Protein AF-A0A947Z8Q7-F1 (afdb_monomer_lite)

Sequence (369 aa):
MLLAVCGLFVFLGSCSDKSDGTDNNTDGGTVTPTGVKCAAGYTCYDEPDSEVIWVMKNDGNVNGPTCKSVCEAALSQNCDFYACNGGQTVAHSDIASFAPIAEGLGFSCKEGGCWWPDAPAEGLYLVSINTDENGAKTCFFPTETTLSCSSDPGNANCYGERYASVCPCVTKPLDEACEWECPPNHTTQAVWKTDGTSCVERINYWRKRACEEGWVECPPAGLPPMVECTACHECANSEAEYDAENGAHASFGRCGEHVQGEGGGATCADVIDAFVSERAPDEEGIMRCTGHCGPIVAHGCQTFFWGKDRDSGFHTLNWRSCNVAQCQSYCADNPTECFTHETSPQMTCDDPTQNAEPNPEILMCLDEK

Structure (mmCIF, N/CA/C/O backbone):
data_AF-A0A947Z8Q7-F1
#
_entry.id   AF-A0A947Z8Q7-F1
#
loop_
_atom_site.group_PDB
_atom_site.id
_atom_site.type_symbol
_atom_site.label_atom_id
_atom_site.label_alt_id
_atom_site.label_comp_id
_atom_site.label_asym_id
_atom_site.label_entity_id
_atom_site.label_seq_id
_atom_site.pdbx_PDB_ins_code
_atom_site.Cartn_x
_atom_site.Cartn_y
_atom_site.Cartn_z
_atom_site.occupancy
_atom_site.B_iso_or_equiv
_atom_site.auth_seq_id
_atom_site.auth_comp_id
_atom_site.auth_asym_id
_atom_site.auth_atom_id
_atom_site.pdbx_PDB_model_num
ATOM 1 N N . MET A 1 1 ? 60.014 -26.733 -9.534 1.00 32.97 1 MET A N 1
ATOM 2 C CA . MET A 1 1 ? 60.716 -25.438 -9.430 1.00 32.97 1 MET A CA 1
ATOM 3 C C . MET A 1 1 ? 59.653 -24.380 -9.714 1.00 32.97 1 MET A C 1
ATOM 5 O O . MET A 1 1 ? 59.123 -24.432 -10.812 1.00 32.97 1 MET A O 1
ATOM 9 N N . LEU A 1 2 ? 59.297 -23.580 -8.687 1.00 35.91 2 LEU A N 1
ATOM 10 C CA . LEU A 1 2 ? 58.137 -22.656 -8.525 1.00 35.91 2 LEU A CA 1
ATOM 11 C C . LEU A 1 2 ? 56.741 -23.309 -8.692 1.00 35.91 2 LEU A C 1
ATOM 13 O O . LEU A 1 2 ? 56.443 -23.783 -9.774 1.00 35.91 2 LEU A O 1
ATOM 17 N N . LEU A 1 3 ? 55.807 -23.453 -7.737 1.00 30.89 3 LEU A N 1
ATOM 18 C CA . LEU A 1 3 ? 55.536 -22.972 -6.363 1.00 30.89 3 LEU A CA 1
ATOM 19 C C . LEU A 1 3 ? 55.379 -21.454 -6.158 1.00 30.89 3 LEU A C 1
ATOM 21 O O . LEU A 1 3 ? 56.376 -20.771 -5.954 1.00 30.89 3 LEU A O 1
ATOM 25 N N . ALA A 1 4 ? 54.119 -20.988 -6.138 1.00 29.69 4 ALA A N 1
ATOM 26 C CA . ALA A 1 4 ? 53.534 -19.948 -5.263 1.00 29.69 4 ALA A CA 1
ATOM 27 C C . ALA A 1 4 ? 52.038 -19.748 -5.626 1.00 29.69 4 ALA A C 1
ATOM 29 O O . ALA A 1 4 ? 51.721 -19.874 -6.802 1.00 29.69 4 ALA A O 1
ATOM 30 N N . VAL A 1 5 ? 51.073 -19.332 -4.799 1.00 31.62 5 VAL A N 1
ATOM 31 C CA . VAL A 1 5 ? 50.686 -19.448 -3.372 1.00 31.62 5 VAL A CA 1
ATOM 32 C C . VAL A 1 5 ? 49.306 -18.748 -3.281 1.00 31.62 5 VAL A C 1
ATOM 34 O O . VAL A 1 5 ? 49.031 -17.839 -4.057 1.00 31.62 5 VAL A O 1
ATOM 37 N N . CYS A 1 6 ? 48.460 -19.215 -2.359 1.00 26.91 6 CYS A N 1
ATOM 38 C CA . CYS A 1 6 ? 47.147 -18.718 -1.921 1.00 26.91 6 CYS A CA 1
ATOM 39 C C . CYS A 1 6 ? 46.826 -17.214 -2.047 1.00 26.91 6 CYS A C 1
ATOM 41 O O . CYS A 1 6 ? 47.663 -16.360 -1.766 1.00 26.91 6 CYS A O 1
ATOM 43 N N . GLY A 1 7 ? 45.530 -16.933 -2.233 1.00 25.41 7 GLY A N 1
ATOM 44 C CA . GLY A 1 7 ? 44.898 -15.644 -1.941 1.00 25.41 7 GLY A CA 1
ATOM 45 C C . GLY A 1 7 ? 43.390 -15.782 -1.709 1.00 25.41 7 GLY A C 1
ATOM 46 O O . GLY A 1 7 ? 42.596 -15.344 -2.528 1.00 25.41 7 GLY A O 1
ATOM 47 N N . LEU A 1 8 ? 43.019 -16.440 -0.608 1.00 28.75 8 LEU A N 1
ATOM 48 C CA . LEU A 1 8 ? 41.691 -16.396 0.005 1.00 28.75 8 LEU A CA 1
ATOM 49 C C . LEU A 1 8 ? 41.510 -14.998 0.625 1.00 28.75 8 LEU A C 1
ATOM 51 O O . LEU A 1 8 ? 42.346 -14.608 1.439 1.00 28.75 8 LEU A O 1
ATOM 55 N N . PHE A 1 9 ? 40.445 -14.271 0.283 1.00 26.55 9 PHE A N 1
ATOM 56 C CA . PHE A 1 9 ? 39.993 -13.124 1.074 1.00 26.55 9 PHE A CA 1
ATOM 57 C C . PHE A 1 9 ? 38.536 -13.311 1.472 1.00 26.55 9 PHE A C 1
ATOM 59 O O . PHE A 1 9 ? 37.658 -13.557 0.652 1.00 26.55 9 PHE A O 1
ATOM 66 N N . VAL A 1 10 ? 38.348 -13.238 2.781 1.00 27.41 10 VAL A N 1
ATOM 67 C CA . VAL A 1 10 ? 37.134 -13.445 3.547 1.00 27.41 10 VAL A CA 1
ATOM 68 C C . VAL A 1 10 ? 37.034 -12.259 4.520 1.00 27.41 10 VAL A C 1
ATOM 70 O O . VAL A 1 10 ? 38.033 -11.910 5.146 1.00 27.41 10 VAL A O 1
ATOM 73 N N . PHE A 1 11 ? 35.810 -11.729 4.640 1.00 27.14 11 PHE A N 1
ATOM 74 C CA . PHE A 1 11 ? 35.209 -10.862 5.673 1.00 27.14 11 PHE A CA 1
ATOM 75 C C . PHE A 1 11 ? 35.602 -9.378 5.847 1.00 27.14 11 PHE A C 1
ATOM 77 O O . PHE A 1 11 ? 36.746 -9.035 6.133 1.00 27.14 11 PHE A O 1
ATOM 84 N N . LEU A 1 12 ? 34.551 -8.534 5.807 1.00 26.69 12 LEU A N 1
ATOM 85 C CA . LEU A 1 12 ? 33.981 -7.624 6.839 1.00 26.69 12 LEU A CA 1
ATOM 86 C C . LEU A 1 12 ? 33.399 -6.400 6.089 1.00 26.69 12 LEU A C 1
ATOM 88 O O . LEU A 1 12 ? 34.127 -5.726 5.376 1.00 26.69 12 LEU A O 1
ATOM 92 N N . GLY A 1 13 ? 32.096 -6.117 6.078 1.00 24.19 13 GLY A N 1
ATOM 93 C CA . GLY A 1 13 ? 31.255 -5.832 7.237 1.00 24.19 13 GLY A CA 1
ATOM 94 C C . GLY A 1 13 ? 31.021 -4.315 7.337 1.00 24.19 13 GLY A C 1
ATOM 95 O O . GLY A 1 13 ? 31.863 -3.591 7.861 1.00 24.19 13 GLY A O 1
ATOM 96 N N . SER A 1 14 ? 29.882 -3.826 6.844 1.00 23.81 14 SER A N 1
ATOM 97 C CA . SER A 1 14 ? 29.264 -2.590 7.340 1.00 23.81 14 SER A CA 1
ATOM 98 C C . SER A 1 14 ? 27.759 -2.682 7.172 1.00 23.81 14 SER A C 1
ATOM 100 O O . SER A 1 14 ? 27.221 -2.576 6.075 1.00 23.81 14 SER A O 1
ATOM 102 N N . CYS A 1 15 ? 27.120 -2.940 8.307 1.00 25.91 15 CYS A N 1
ATOM 103 C CA . CYS A 1 15 ? 25.694 -2.874 8.527 1.00 25.91 15 CYS A CA 1
ATOM 104 C C . CYS A 1 15 ? 25.201 -1.449 8.247 1.00 25.91 15 CYS A C 1
ATOM 106 O O . CYS A 1 15 ? 25.743 -0.489 8.795 1.00 25.91 15 CYS A O 1
ATOM 108 N N . SER A 1 16 ? 24.154 -1.317 7.441 1.00 26.14 16 SER A N 1
ATOM 109 C CA . SER A 1 16 ? 23.183 -0.243 7.626 1.00 26.14 16 SER A CA 1
ATOM 110 C C . SER A 1 16 ? 21.915 -0.896 8.148 1.00 26.14 16 SER A C 1
ATOM 112 O O . SER A 1 16 ? 21.181 -1.524 7.394 1.00 26.14 16 SER A O 1
ATOM 114 N N . ASP A 1 17 ? 21.714 -0.778 9.460 1.00 28.69 17 ASP A N 1
ATOM 115 C CA . ASP A 1 17 ? 20.430 -1.014 10.106 1.00 28.69 17 ASP A CA 1
ATOM 116 C C . ASP A 1 17 ? 19.424 0.002 9.550 1.00 28.69 17 ASP A C 1
ATOM 118 O O . ASP A 1 17 ? 19.421 1.178 9.921 1.00 28.69 17 ASP A O 1
ATOM 122 N N . LYS A 1 18 ? 18.557 -0.462 8.654 1.00 25.11 18 LYS A N 1
ATOM 123 C CA . LYS A 1 18 ? 17.195 0.047 8.538 1.00 25.11 18 LYS A CA 1
ATOM 124 C C . LYS A 1 18 ? 16.289 -1.125 8.866 1.00 25.11 18 LYS A C 1
ATOM 126 O O . LYS A 1 18 ? 16.180 -2.080 8.110 1.00 25.11 18 LYS A O 1
ATOM 131 N N . SER A 1 19 ? 15.734 -1.055 10.066 1.00 33.44 19 SER A N 1
ATOM 132 C CA . SER A 1 19 ? 14.698 -1.936 10.572 1.00 33.44 19 SER A CA 1
ATOM 133 C C . SER A 1 19 ? 13.510 -1.947 9.615 1.00 33.44 19 SER A C 1
ATOM 135 O O . SER A 1 19 ? 12.800 -0.949 9.546 1.00 33.44 19 SER A O 1
ATOM 137 N N . ASP A 1 20 ? 13.279 -3.071 8.948 1.00 29.41 20 ASP A N 1
ATOM 138 C CA . ASP A 1 20 ? 11.969 -3.429 8.417 1.00 29.41 20 ASP A CA 1
ATOM 139 C C . ASP A 1 20 ? 11.639 -4.833 8.914 1.00 29.41 20 ASP A C 1
ATOM 141 O O . ASP A 1 20 ? 12.401 -5.784 8.738 1.00 29.41 20 ASP A O 1
ATOM 145 N N . GLY A 1 21 ? 10.531 -4.906 9.649 1.00 32.59 21 GLY A N 1
ATOM 146 C CA . GLY A 1 21 ? 10.100 -6.074 10.392 1.00 32.59 21 GLY A CA 1
ATOM 147 C C . GLY A 1 21 ? 9.797 -7.258 9.486 1.00 32.59 21 GLY A C 1
ATOM 148 O O . GLY A 1 21 ? 8.859 -7.234 8.693 1.00 32.59 21 GLY A O 1
ATOM 149 N N . THR A 1 22 ? 10.548 -8.328 9.695 1.00 35.47 22 THR A N 1
ATOM 150 C CA . THR A 1 22 ? 10.148 -9.692 9.364 1.00 35.47 22 THR A CA 1
ATOM 151 C C . THR A 1 22 ? 9.991 -10.470 10.664 1.00 35.47 22 THR A C 1
ATOM 153 O O . THR A 1 22 ? 10.803 -11.335 10.964 1.00 35.47 22 THR A O 1
ATOM 156 N N . ASP A 1 23 ? 8.949 -10.151 11.431 1.00 30.45 23 ASP A N 1
ATOM 157 C CA . ASP A 1 23 ? 8.447 -11.013 12.507 1.00 30.45 23 ASP A CA 1
ATOM 158 C C . ASP A 1 23 ? 7.068 -11.540 12.088 1.00 30.45 23 ASP A C 1
ATOM 160 O O . ASP A 1 23 ? 6.028 -11.180 12.635 1.00 30.45 23 ASP A O 1
ATOM 164 N N . ASN A 1 24 ? 7.057 -12.391 11.061 1.00 39.31 24 ASN A N 1
ATOM 165 C CA . ASN A 1 24 ? 5.903 -13.230 10.767 1.00 39.31 24 ASN A CA 1
ATOM 166 C C . ASN A 1 24 ? 6.042 -14.512 11.583 1.00 39.31 24 ASN A C 1
ATOM 168 O O . ASN A 1 24 ? 6.859 -15.364 11.238 1.00 39.31 24 ASN A O 1
ATOM 172 N N . ASN A 1 25 ? 5.230 -14.606 12.641 1.00 39.12 25 ASN A N 1
ATOM 173 C CA . ASN A 1 25 ? 4.517 -15.796 13.133 1.00 39.12 25 ASN A CA 1
ATOM 174 C C . ASN A 1 25 ? 4.497 -15.848 14.675 1.00 39.12 25 ASN A C 1
ATOM 176 O O . ASN A 1 25 ? 5.303 -16.527 15.308 1.00 39.12 25 ASN A O 1
ATOM 180 N N . THR A 1 26 ? 3.555 -15.133 15.300 1.00 35.78 26 THR A N 1
ATOM 181 C CA . THR A 1 26 ? 3.121 -15.436 16.672 1.00 35.78 26 THR A CA 1
ATOM 182 C C . THR A 1 26 ? 1.593 -15.458 16.739 1.00 35.78 26 THR A C 1
ATOM 184 O O . THR A 1 26 ? 0.936 -14.452 16.475 1.00 35.78 26 THR A O 1
ATOM 187 N N . ASP A 1 27 ? 1.041 -16.615 17.119 1.00 50.66 27 ASP A N 1
ATOM 188 C CA . ASP A 1 27 ? -0.364 -16.898 17.479 1.00 50.66 27 ASP A CA 1
ATOM 189 C C . ASP A 1 27 ? -0.824 -16.110 18.737 1.00 50.66 27 ASP A C 1
ATOM 191 O O . ASP A 1 27 ? -1.401 -16.654 19.677 1.00 50.66 27 ASP A O 1
ATOM 195 N N . GLY A 1 28 ? -0.506 -14.816 18.819 1.00 55.41 28 GLY A N 1
ATOM 196 C CA . GLY A 1 28 ? -0.786 -13.949 19.970 1.00 55.41 28 GLY A CA 1
ATOM 197 C C . GLY A 1 28 ? -2.035 -13.075 19.823 1.00 55.41 28 GLY A C 1
ATOM 198 O O . GLY A 1 28 ? -2.220 -12.155 20.618 1.00 55.41 28 GLY A O 1
ATOM 199 N N . GLY A 1 29 ? -2.835 -13.301 18.780 1.00 74.38 29 GLY A N 1
ATOM 200 C CA . GLY A 1 29 ? -4.025 -12.513 18.464 1.00 74.38 29 GLY A CA 1
ATOM 201 C C . GLY A 1 29 ? -5.233 -12.790 19.368 1.00 74.38 29 GLY A C 1
ATOM 202 O O . GLY A 1 29 ? -5.269 -13.776 20.106 1.00 74.38 29 GLY A O 1
ATOM 203 N N . THR A 1 30 ? -6.243 -11.922 19.306 1.00 87.81 30 THR A N 1
ATOM 204 C CA . THR A 1 30 ? -7.560 -12.149 19.926 1.00 87.81 30 THR A CA 1
ATOM 205 C C . THR A 1 30 ? -8.579 -12.596 18.879 1.00 87.81 30 THR A C 1
ATOM 207 O O . THR A 1 30 ? -8.326 -12.526 17.680 1.00 87.81 30 THR A O 1
ATOM 210 N N . VAL A 1 31 ? -9.735 -13.090 19.322 1.00 91.06 31 VAL A N 1
ATOM 211 C CA . VAL A 1 31 ? -10.854 -13.439 18.438 1.00 91.06 31 VAL A CA 1
ATOM 212 C C . VAL A 1 31 ? -12.077 -12.659 18.896 1.00 91.06 31 VAL A C 1
ATOM 214 O O . VAL A 1 31 ? -12.399 -12.669 20.088 1.00 91.06 31 VAL A O 1
ATOM 217 N N . THR A 1 32 ? -12.728 -11.958 17.973 1.00 89.94 32 THR A N 1
ATOM 218 C CA . THR A 1 32 ? -13.942 -11.190 18.265 1.00 89.94 32 THR A CA 1
ATOM 219 C C . THR A 1 32 ? -15.148 -12.125 18.472 1.00 89.94 32 THR A C 1
ATOM 221 O O . THR A 1 32 ? -15.090 -13.304 18.107 1.00 89.94 32 THR A O 1
ATOM 224 N N . PRO A 1 33 ? -16.264 -11.655 19.063 1.00 86.56 33 PRO A N 1
ATOM 225 C CA . PRO A 1 33 ? -17.481 -12.457 19.204 1.00 86.56 33 PRO A CA 1
ATOM 226 C C . PRO A 1 33 ? -18.023 -13.060 17.900 1.00 86.56 33 PRO A C 1
ATOM 228 O O . PRO A 1 33 ? -18.639 -14.127 17.948 1.00 86.56 33 PRO A O 1
ATOM 231 N N . THR A 1 34 ? -17.801 -12.409 16.754 1.00 87.25 34 THR A N 1
ATOM 232 C CA . THR A 1 34 ? -18.203 -12.923 15.431 1.00 87.25 34 THR A CA 1
ATOM 233 C C . THR A 1 34 ? -17.230 -13.958 14.853 1.00 87.25 34 THR A C 1
ATOM 235 O O . THR A 1 34 ? -17.543 -14.592 13.848 1.00 87.25 34 THR A O 1
ATOM 238 N N . GLY A 1 35 ? -16.084 -14.187 15.503 1.00 89.88 35 GLY A N 1
ATOM 239 C CA . GLY A 1 35 ? -15.070 -15.151 15.074 1.00 89.88 35 GLY A CA 1
ATOM 240 C C . GLY A 1 35 ? -13.914 -14.547 14.274 1.00 89.88 35 GLY A C 1
ATOM 241 O O . GLY A 1 35 ? -13.047 -15.300 13.829 1.00 89.88 35 GLY A O 1
ATOM 242 N N . VAL A 1 36 ? -13.859 -13.221 14.113 1.00 93.19 36 VAL A N 1
ATOM 243 C CA . VAL A 1 36 ? -12.768 -12.543 13.398 1.00 93.19 36 VAL A CA 1
ATOM 244 C C . VAL A 1 36 ? -11.481 -12.612 14.218 1.00 93.19 36 VAL A C 1
ATOM 246 O O . VAL A 1 36 ? -11.443 -12.215 15.385 1.00 93.19 36 VAL A O 1
ATOM 249 N N . LYS A 1 37 ? -10.406 -13.117 13.607 1.00 94.75 37 LYS A N 1
ATOM 250 C CA . LYS A 1 37 ? -9.061 -13.159 14.195 1.00 94.75 37 LYS A CA 1
ATOM 251 C C . LYS A 1 37 ? -8.428 -11.770 14.100 1.00 94.75 37 LYS A C 1
ATOM 253 O O . LYS A 1 37 ? -8.290 -11.218 13.011 1.00 94.75 37 LYS A O 1
ATOM 258 N N . CYS A 1 38 ? -8.029 -11.217 15.236 1.00 94.94 38 CYS A N 1
ATOM 259 C CA . CYS A 1 38 ? -7.349 -9.934 15.355 1.00 94.94 38 CYS A CA 1
ATOM 260 C C . CYS A 1 38 ? -5.879 -10.172 15.700 1.00 94.94 38 CYS A C 1
ATOM 262 O O . CYS A 1 38 ? -5.579 -10.785 16.724 1.00 94.94 38 CYS A O 1
ATOM 264 N N . ALA A 1 39 ? -4.958 -9.702 14.863 1.00 94.12 39 ALA A N 1
ATOM 265 C CA . ALA A 1 39 ? -3.530 -9.942 15.024 1.00 94.12 39 ALA A CA 1
ATOM 266 C C . ALA A 1 39 ? -2.971 -9.348 16.330 1.00 94.12 39 ALA A C 1
ATOM 268 O O . ALA A 1 39 ? -3.466 -8.353 16.868 1.00 94.12 39 ALA A O 1
ATOM 269 N N . ALA A 1 40 ? -1.886 -9.946 16.829 1.00 91.75 40 ALA A N 1
ATOM 270 C CA . ALA A 1 40 ? -1.181 -9.448 18.006 1.00 91.75 40 ALA A CA 1
ATOM 271 C C . ALA A 1 40 ? -0.752 -7.978 17.822 1.00 91.75 40 ALA A C 1
ATOM 273 O O . ALA A 1 40 ? -0.311 -7.573 16.748 1.00 91.75 40 ALA A O 1
ATOM 274 N N . GLY A 1 41 ? -0.874 -7.175 18.883 1.00 90.88 41 GLY A N 1
ATOM 275 C CA . GLY A 1 41 ? -0.562 -5.740 18.834 1.00 90.88 41 GLY A CA 1
ATOM 276 C C . GLY A 1 41 ? -1.691 -4.853 18.295 1.00 90.88 41 GLY A C 1
ATOM 277 O O . GLY A 1 41 ? -1.517 -3.635 18.240 1.00 90.88 41 GLY A O 1
ATOM 278 N N . TYR A 1 42 ? -2.850 -5.429 17.966 1.00 93.75 42 TYR A N 1
ATOM 279 C CA . TYR A 1 42 ? -4.065 -4.704 17.601 1.00 93.75 42 TYR A CA 1
ATOM 280 C C . TYR A 1 42 ? -5.207 -5.005 18.576 1.00 93.75 42 TYR A C 1
ATOM 282 O O . TYR A 1 42 ? -5.183 -5.994 19.312 1.00 93.75 42 TYR A O 1
ATOM 290 N N . THR A 1 43 ? -6.200 -4.123 18.587 1.00 94.19 43 THR A N 1
ATOM 291 C CA . THR A 1 43 ? -7.503 -4.336 19.217 1.00 94.19 43 THR A CA 1
ATOM 292 C C . THR A 1 43 ? -8.570 -4.192 18.144 1.00 94.19 43 THR A C 1
ATOM 294 O O . THR A 1 43 ? -8.550 -3.215 17.393 1.00 94.19 43 THR A O 1
ATOM 297 N N . CYS A 1 44 ? -9.482 -5.162 18.077 1.00 96.44 44 CYS A N 1
ATOM 298 C CA . CYS A 1 44 ? -10.561 -5.210 17.098 1.00 96.44 44 CYS A CA 1
ATOM 299 C C . CYS A 1 44 ? -11.921 -5.277 17.801 1.00 96.44 44 CYS A C 1
ATOM 301 O O . CYS A 1 44 ? -12.047 -5.925 18.843 1.00 96.44 44 CYS A O 1
ATOM 303 N N . TYR A 1 45 ? -12.932 -4.645 17.214 1.00 96.94 45 TYR A N 1
ATOM 304 C CA . TYR A 1 45 ? -14.300 -4.619 17.721 1.00 96.94 45 TYR A CA 1
ATOM 305 C C . TYR A 1 45 ? -15.310 -4.770 16.581 1.00 96.94 45 TYR A C 1
ATOM 307 O O . TYR A 1 45 ? -15.268 -4.008 15.617 1.00 96.94 45 TYR A O 1
ATOM 315 N N . ASP A 1 46 ? -16.225 -5.734 16.711 1.00 96.06 46 ASP A N 1
ATOM 316 C CA . ASP A 1 46 ? -17.362 -5.882 15.798 1.00 96.06 46 ASP A CA 1
ATOM 317 C C . ASP A 1 46 ? -18.398 -4.790 16.096 1.00 96.06 46 ASP A C 1
ATOM 319 O O . ASP A 1 46 ? -18.952 -4.759 17.200 1.00 96.06 46 ASP A O 1
ATOM 323 N N . GLU A 1 47 ? -18.700 -3.919 15.130 1.00 94.31 47 GLU A N 1
ATOM 324 C CA . GLU A 1 47 ? -19.812 -2.981 15.283 1.00 94.31 47 GLU A CA 1
ATOM 325 C C . GLU A 1 47 ? -21.151 -3.731 15.164 1.00 94.31 47 GLU A C 1
ATOM 327 O O . GLU A 1 47 ? -21.410 -4.369 14.139 1.00 94.31 47 GLU A O 1
ATOM 332 N N . PRO A 1 48 ? -22.029 -3.676 16.183 1.00 91.56 48 PRO A N 1
ATOM 333 C CA . PRO A 1 48 ? -23.321 -4.347 16.123 1.00 91.56 48 PRO A CA 1
ATOM 334 C C . PRO A 1 48 ? -24.167 -3.855 14.945 1.00 91.56 48 PRO A C 1
ATOM 336 O O . PRO A 1 48 ? -24.190 -2.664 14.644 1.00 91.56 48 PRO A O 1
ATOM 339 N N . ASP A 1 49 ? -24.901 -4.776 14.315 1.00 88.88 49 ASP A N 1
ATOM 340 C CA . ASP A 1 49 ? -25.800 -4.500 13.182 1.00 88.88 49 ASP A CA 1
ATOM 341 C C . ASP A 1 49 ? -25.105 -3.888 11.943 1.00 88.88 49 ASP A C 1
ATOM 343 O O . ASP A 1 49 ? -25.759 -3.296 11.082 1.00 88.88 49 ASP A O 1
ATOM 347 N N . SER A 1 50 ? -23.785 -4.063 11.836 1.00 91.62 50 SER A N 1
ATOM 348 C CA . SER A 1 50 ? -22.934 -3.580 10.748 1.00 91.62 50 SER A CA 1
ATOM 349 C C . SER A 1 50 ? -21.961 -4.675 10.295 1.00 91.62 50 SER A C 1
ATOM 351 O O . SER A 1 50 ? -21.731 -5.658 10.995 1.00 91.62 50 SER A O 1
ATOM 353 N N . GLU A 1 51 ? -21.379 -4.502 9.110 1.00 92.75 51 GLU A N 1
ATOM 354 C CA . GLU A 1 51 ? -20.279 -5.339 8.597 1.00 92.75 51 GLU A CA 1
ATOM 355 C C . GLU A 1 51 ? -18.899 -4.748 8.947 1.00 92.75 51 GLU A C 1
ATOM 357 O O . GLU A 1 51 ? -17.865 -5.241 8.496 1.00 92.75 51 GLU A O 1
ATOM 362 N N . VAL A 1 52 ? -18.875 -3.661 9.726 1.00 95.75 52 VAL A N 1
ATOM 363 C CA . VAL A 1 52 ? -17.657 -2.931 10.080 1.00 95.75 52 VAL A CA 1
ATOM 364 C C . VAL A 1 52 ? -16.973 -3.555 11.293 1.00 95.75 52 VAL A C 1
ATOM 366 O O . VAL A 1 52 ? -17.554 -3.687 12.371 1.00 95.75 52 VAL A O 1
ATOM 369 N N . ILE A 1 53 ? -15.684 -3.840 11.127 1.00 96.88 53 ILE A N 1
ATOM 370 C CA . ILE A 1 53 ? -14.754 -4.157 12.205 1.00 96.88 53 ILE A CA 1
ATOM 371 C C . ILE A 1 53 ? -13.906 -2.923 12.482 1.00 96.88 53 ILE A C 1
ATOM 373 O O . ILE A 1 53 ? -13.144 -2.473 11.627 1.00 96.88 53 ILE A O 1
ATOM 377 N N . TRP A 1 54 ? -14.012 -2.374 13.685 1.00 96.81 54 TRP A N 1
ATOM 378 C CA . TRP A 1 54 ? -13.166 -1.271 14.121 1.00 96.81 54 TRP A CA 1
ATOM 379 C C . TRP A 1 54 ? -11.846 -1.803 14.639 1.00 96.81 54 TRP A C 1
ATOM 381 O O . TRP A 1 54 ? -11.820 -2.706 15.471 1.00 96.81 54 TRP A O 1
ATOM 391 N N . VAL A 1 55 ? -10.750 -1.227 14.161 1.00 95.69 55 VAL A N 1
ATOM 392 C CA . VAL A 1 55 ? -9.398 -1.674 14.477 1.00 95.69 55 VAL A CA 1
ATOM 393 C C . VAL A 1 55 ? -8.558 -0.506 14.966 1.00 95.69 55 VAL A C 1
ATOM 395 O O . VAL A 1 55 ? -8.586 0.588 14.403 1.00 95.69 55 VAL A O 1
ATOM 398 N N . MET A 1 56 ? -7.755 -0.758 15.993 1.00 92.88 56 MET A N 1
ATOM 399 C CA . MET A 1 56 ? -6.756 0.175 16.496 1.00 92.88 56 MET A CA 1
ATOM 400 C C . MET A 1 56 ? -5.455 -0.571 16.789 1.00 92.88 56 MET A C 1
ATOM 402 O O . MET A 1 56 ? -5.464 -1.648 17.384 1.00 92.88 56 MET A O 1
ATOM 406 N N . LYS A 1 57 ? -4.317 0.013 16.409 1.00 90.75 57 LYS A N 1
ATOM 407 C CA . LYS A 1 57 ? -3.004 -0.483 16.836 1.00 90.75 57 LYS A CA 1
ATOM 408 C C . LYS A 1 57 ? -2.758 -0.106 18.302 1.00 90.75 57 LYS A C 1
ATOM 410 O O . LYS A 1 57 ? -2.924 1.055 18.671 1.00 90.75 57 LYS A O 1
ATOM 415 N N . ASN A 1 58 ? -2.342 -1.068 19.124 1.00 86.44 58 ASN A N 1
ATOM 416 C CA . ASN A 1 58 ? -2.173 -0.882 20.572 1.00 86.44 58 ASN A CA 1
ATOM 417 C C . ASN A 1 58 ? -0.982 0.027 20.890 1.00 86.44 58 ASN A C 1
ATOM 419 O O . ASN A 1 58 ? -1.087 0.951 21.697 1.00 86.44 58 ASN A O 1
ATOM 423 N N . ASP A 1 59 ? 0.128 -0.206 20.194 1.00 75.88 59 ASP A N 1
ATOM 424 C CA . ASP A 1 59 ? 1.297 0.659 20.229 1.00 75.88 59 ASP A CA 1
ATOM 425 C C . ASP A 1 59 ? 1.123 1.700 19.125 1.00 75.88 59 ASP A C 1
ATOM 427 O O . ASP A 1 59 ? 1.302 1.402 17.939 1.00 75.88 59 ASP A O 1
ATOM 431 N N . GLY A 1 60 ? 0.701 2.916 19.469 1.00 64.88 60 GLY A N 1
ATOM 432 C CA . GLY A 1 60 ? 0.609 3.948 18.439 1.00 64.88 60 GLY A CA 1
ATOM 433 C C . GLY A 1 60 ? 1.985 4.438 17.993 1.00 64.88 60 GLY A C 1
ATOM 434 O O . GLY A 1 60 ? 3.017 4.047 18.535 1.00 64.88 60 GLY A O 1
ATOM 435 N N . ASN A 1 61 ? 2.004 5.318 16.996 1.00 60.12 61 ASN A N 1
ATOM 436 C CA . ASN A 1 61 ? 3.232 5.661 16.289 1.00 60.12 61 ASN A CA 1
ATOM 437 C C . ASN A 1 61 ? 3.400 7.168 16.088 1.00 60.12 61 ASN A C 1
ATOM 439 O O . ASN A 1 61 ? 2.447 7.924 15.926 1.00 60.12 61 ASN A O 1
ATOM 443 N N . VAL A 1 62 ? 4.666 7.579 16.028 1.00 55.06 62 VAL A N 1
ATOM 444 C CA . VAL A 1 62 ? 5.087 8.817 15.370 1.00 55.06 62 VAL A CA 1
ATOM 445 C C . VAL A 1 62 ? 5.059 8.534 13.864 1.00 55.06 62 VAL A C 1
ATOM 447 O O . VAL A 1 62 ? 5.798 7.653 13.435 1.00 55.06 62 VAL A O 1
ATOM 450 N N . ASN A 1 63 ? 4.218 9.232 13.087 1.00 60.25 63 ASN A N 1
ATOM 451 C CA . ASN A 1 63 ? 3.933 8.927 11.669 1.00 60.25 63 ASN A CA 1
ATOM 452 C C . ASN A 1 63 ? 3.304 7.531 11.495 1.00 60.25 63 ASN A C 1
ATOM 454 O O . ASN A 1 63 ? 3.859 6.649 10.843 1.00 60.25 63 ASN A O 1
ATOM 458 N N . GLY A 1 64 ? 2.209 7.282 12.218 1.00 67.88 64 GLY A N 1
ATOM 459 C CA . GLY A 1 64 ? 1.543 5.980 12.222 1.00 67.88 64 GLY A CA 1
ATOM 460 C C . GLY A 1 64 ? 1.004 5.546 10.856 1.00 67.88 64 GLY A C 1
ATOM 461 O O . GLY A 1 64 ? 0.847 6.369 9.964 1.00 67.88 64 GLY A O 1
ATOM 462 N N . PRO A 1 65 ? 0.722 4.246 10.683 1.00 83.50 65 PRO A N 1
ATOM 463 C CA . PRO A 1 65 ? 0.196 3.726 9.427 1.00 83.50 65 PRO A CA 1
ATOM 464 C C . PRO A 1 65 ? -1.159 4.354 9.069 1.00 83.50 65 PRO A C 1
ATOM 466 O O . PRO A 1 65 ? -1.967 4.679 9.944 1.00 83.50 65 PRO A O 1
ATOM 469 N N . THR A 1 66 ? -1.424 4.456 7.768 1.00 88.38 66 THR A N 1
ATOM 470 C CA . THR A 1 66 ? -2.747 4.798 7.233 1.00 88.38 66 THR A CA 1
ATOM 471 C C . THR A 1 66 ? -3.776 3.731 7.619 1.00 88.38 66 THR A C 1
ATOM 473 O O . THR A 1 66 ? -3.420 2.587 7.928 1.00 88.38 66 THR A O 1
ATOM 476 N N . CYS A 1 67 ? -5.070 4.062 7.570 1.00 90.81 67 CYS A N 1
ATOM 477 C CA . CYS A 1 67 ? -6.104 3.084 7.914 1.00 90.81 67 CYS A CA 1
ATOM 478 C C . CYS A 1 67 ? -6.139 1.868 6.989 1.00 90.81 67 CYS A C 1
ATOM 480 O O . CYS A 1 67 ? -6.453 0.769 7.443 1.00 90.81 67 CYS A O 1
ATOM 482 N N . LYS A 1 68 ? -5.735 2.035 5.726 1.00 90.12 68 LYS A N 1
ATOM 483 C CA . LYS A 1 68 ? -5.500 0.921 4.807 1.00 90.12 68 LYS A CA 1
ATOM 484 C C . LYS A 1 68 ? -4.528 -0.106 5.400 1.00 90.12 68 LYS A C 1
ATOM 486 O O . LYS A 1 68 ? -4.893 -1.265 5.573 1.00 90.12 68 LYS A O 1
ATOM 491 N N . SER A 1 69 ? -3.335 0.336 5.796 1.00 89.12 69 SER A N 1
ATOM 492 C CA . SER A 1 69 ? -2.305 -0.547 6.352 1.00 89.12 69 SER A CA 1
ATOM 493 C C . SER A 1 69 ? -2.703 -1.142 7.707 1.00 89.12 69 SER A C 1
ATOM 495 O O . SER A 1 69 ? -2.331 -2.273 8.011 1.00 89.12 69 SER A O 1
ATOM 497 N N . VAL A 1 70 ? -3.466 -0.404 8.525 1.00 92.25 70 VAL A N 1
ATOM 498 C CA . VAL A 1 70 ? -3.985 -0.907 9.810 1.00 92.25 70 VAL A CA 1
ATOM 499 C C . VAL A 1 70 ? -4.950 -2.072 9.597 1.00 92.25 70 VAL A C 1
ATOM 501 O O . VAL A 1 70 ? -4.767 -3.113 10.224 1.00 92.25 70 VAL A O 1
ATOM 504 N N . CYS A 1 71 ? -5.939 -1.923 8.709 1.00 94.06 71 CYS A N 1
ATOM 505 C CA . CYS A 1 71 ? -6.907 -2.982 8.420 1.00 94.06 71 CYS A CA 1
ATOM 506 C C . CYS A 1 71 ? -6.226 -4.238 7.867 1.00 94.06 71 CYS A C 1
ATOM 508 O O . CYS A 1 71 ? -6.443 -5.336 8.380 1.00 94.06 71 CYS A O 1
ATOM 510 N N . GLU A 1 72 ? -5.347 -4.064 6.876 1.00 92.38 72 GLU A N 1
ATOM 511 C CA . GLU A 1 72 ? -4.639 -5.174 6.236 1.00 92.38 72 GLU A CA 1
ATOM 512 C C . GLU A 1 72 ? -3.753 -5.936 7.230 1.00 92.38 72 GLU A C 1
ATOM 514 O O . GLU A 1 72 ? -3.729 -7.164 7.219 1.00 92.38 72 GLU A O 1
ATOM 519 N N . ALA A 1 73 ? -3.036 -5.238 8.116 1.00 91.75 73 ALA A N 1
ATOM 520 C CA . ALA A 1 73 ? -2.162 -5.888 9.088 1.00 91.75 73 ALA A CA 1
ATOM 521 C C . ALA A 1 73 ? -2.953 -6.599 10.197 1.00 91.75 73 ALA A C 1
ATOM 523 O O . ALA A 1 73 ? -2.679 -7.762 10.504 1.00 91.75 73 ALA A O 1
ATOM 524 N N . ALA A 1 74 ? -3.941 -5.917 10.782 1.00 94.12 74 ALA A N 1
ATOM 525 C CA . ALA A 1 74 ? -4.688 -6.423 11.928 1.00 94.12 74 ALA A CA 1
ATOM 526 C C . ALA A 1 74 ? -5.547 -7.647 11.604 1.00 94.12 74 ALA A C 1
ATOM 528 O O . ALA A 1 74 ? -5.769 -8.482 12.477 1.00 94.12 74 ALA A O 1
ATOM 529 N N . LEU A 1 75 ? -6.030 -7.754 10.366 1.00 94.62 75 LEU A N 1
ATOM 530 C CA . LEU A 1 75 ? -7.005 -8.768 9.962 1.00 94.62 75 LEU A CA 1
ATOM 531 C C . LEU A 1 75 ? -6.432 -9.778 8.953 1.00 94.62 75 LEU A C 1
ATOM 533 O O . LEU A 1 75 ? -7.172 -10.599 8.417 1.00 94.62 75 LEU A O 1
ATOM 537 N N . SER A 1 76 ? -5.109 -9.777 8.763 1.00 91.44 76 SER A N 1
ATOM 538 C CA . SER A 1 76 ? -4.357 -10.647 7.839 1.00 91.44 76 SER A CA 1
ATOM 539 C C . SER A 1 76 ? -4.518 -12.156 8.071 1.00 91.44 76 SER A C 1
ATOM 541 O O . SER A 1 76 ? -4.216 -12.945 7.182 1.00 91.44 76 SER A O 1
ATOM 543 N N . GLN A 1 77 ? -4.980 -12.580 9.251 1.00 91.69 77 GLN A N 1
ATOM 544 C CA . GLN A 1 77 ? -5.123 -13.995 9.625 1.00 91.69 77 GLN A CA 1
ATOM 545 C C . GLN A 1 77 ? -6.494 -14.596 9.266 1.00 91.69 77 GLN A C 1
ATOM 547 O O . GLN A 1 77 ? -6.761 -15.756 9.590 1.00 91.69 77 GLN A O 1
ATOM 552 N N . ASN A 1 78 ? -7.377 -13.815 8.642 1.00 92.88 78 ASN A N 1
ATOM 553 C CA . ASN A 1 78 ? -8.722 -14.241 8.265 1.00 92.88 78 ASN A CA 1
ATOM 554 C C . ASN A 1 78 ? -8.768 -14.723 6.813 1.00 92.88 78 ASN A C 1
ATOM 556 O O . ASN A 1 78 ? -7.931 -14.344 6.001 1.00 92.88 78 ASN A O 1
ATOM 560 N N . CYS A 1 79 ? -9.767 -15.545 6.494 1.00 91.62 79 CYS A N 1
ATOM 561 C CA . CYS A 1 79 ? -10.016 -16.030 5.133 1.00 91.62 79 CYS A CA 1
ATOM 562 C C . CYS A 1 79 ? -10.701 -15.003 4.225 1.00 91.62 79 CYS A C 1
ATOM 564 O O . CYS A 1 79 ? -10.706 -15.173 3.009 1.00 91.62 79 CYS A O 1
ATOM 566 N N . ASP A 1 80 ? -11.273 -13.952 4.808 1.00 92.38 80 ASP A N 1
ATOM 567 C CA . ASP A 1 80 ? -11.810 -12.818 4.067 1.00 92.38 80 ASP A CA 1
ATOM 568 C C . ASP A 1 80 ? -10.774 -11.694 4.035 1.00 92.38 80 ASP A C 1
ATOM 570 O O . ASP A 1 80 ? -10.083 -11.442 5.027 1.00 92.38 80 ASP A O 1
ATOM 574 N N . PHE A 1 81 ? -10.680 -10.995 2.904 1.00 92.00 81 PHE A N 1
ATOM 575 C CA . PHE A 1 81 ? -9.828 -9.818 2.799 1.00 92.00 81 PHE A CA 1
ATOM 576 C C . PHE A 1 81 ? -10.538 -8.611 3.412 1.00 92.00 81 PHE A C 1
ATOM 578 O O . PHE A 1 81 ? -11.578 -8.175 2.917 1.00 92.00 81 PHE A O 1
ATOM 585 N N . TYR A 1 82 ? -9.960 -8.049 4.473 1.00 93.31 82 TYR A N 1
ATOM 586 C CA . TYR A 1 82 ? -10.477 -6.846 5.116 1.00 93.31 82 TYR A CA 1
ATOM 587 C C . TYR A 1 82 ? -9.744 -5.602 4.614 1.00 93.31 82 TYR A C 1
ATOM 589 O O . TYR A 1 82 ? -8.549 -5.423 4.852 1.00 93.31 82 TYR A O 1
ATOM 597 N N . ALA A 1 83 ? -10.487 -4.718 3.955 1.00 91.81 83 ALA A N 1
ATOM 598 C CA . ALA A 1 83 ? -10.013 -3.428 3.479 1.00 91.81 83 ALA A CA 1
ATOM 599 C C . ALA A 1 83 ? -10.563 -2.294 4.350 1.00 91.81 83 ALA A C 1
ATOM 601 O O . ALA A 1 83 ? -11.602 -2.420 4.997 1.00 91.81 83 ALA A O 1
ATOM 602 N N . CYS A 1 84 ? -9.884 -1.151 4.338 1.00 91.62 84 CYS A N 1
ATOM 603 C CA . CYS A 1 84 ? -10.399 0.055 4.977 1.00 91.62 84 CYS A CA 1
ATOM 604 C C . CYS A 1 84 ? -11.678 0.559 4.276 1.00 91.62 84 CYS A C 1
ATOM 606 O O . CYS A 1 84 ? -11.765 0.580 3.046 1.00 91.62 84 CYS A O 1
ATOM 608 N N . ASN A 1 85 ? -12.667 0.983 5.066 1.00 91.00 85 ASN A N 1
ATOM 609 C CA . ASN A 1 85 ? -13.986 1.417 4.603 1.00 91.00 85 ASN A CA 1
ATOM 610 C C . ASN A 1 85 ? -14.019 2.914 4.222 1.00 91.00 85 ASN A C 1
ATOM 612 O O . ASN A 1 85 ? -14.728 3.723 4.825 1.00 91.00 85 ASN A O 1
ATOM 616 N N . GLY A 1 86 ? -13.183 3.297 3.257 1.00 86.56 86 GLY A N 1
ATOM 617 C CA . GLY A 1 86 ? -13.015 4.684 2.809 1.00 86.56 86 GLY A CA 1
ATOM 618 C C . GLY A 1 86 ? -14.200 5.211 2.006 1.00 86.56 86 GLY A C 1
ATOM 619 O O . GLY A 1 86 ? -15.000 4.446 1.473 1.00 86.56 86 GLY A O 1
ATOM 620 N N . GLY A 1 87 ? -14.334 6.538 1.933 1.00 85.00 87 GLY A N 1
ATOM 621 C CA . GLY A 1 87 ? -15.394 7.210 1.171 1.00 85.00 87 GLY A CA 1
ATOM 622 C C . GLY A 1 87 ? -16.789 7.134 1.804 1.00 85.00 87 GLY A C 1
ATOM 623 O O . GLY A 1 87 ? -17.690 7.860 1.384 1.00 85.00 87 GLY A O 1
ATOM 624 N N . GLN A 1 88 ? -16.975 6.313 2.842 1.00 87.38 88 GLN A N 1
ATOM 625 C CA . GLN A 1 88 ? -18.213 6.271 3.614 1.00 87.38 88 GLN A CA 1
ATOM 626 C C . GLN A 1 88 ? -18.411 7.548 4.419 1.00 87.38 88 GLN A C 1
ATOM 628 O O . GLN A 1 88 ? -17.448 8.168 4.876 1.00 87.38 88 GLN A O 1
ATOM 633 N N . THR A 1 89 ? -19.677 7.920 4.616 1.00 91.69 89 THR A N 1
ATOM 634 C CA . THR A 1 89 ? -20.036 9.055 5.466 1.00 91.69 89 THR A CA 1
ATOM 635 C C . THR A 1 89 ? -19.550 8.832 6.894 1.00 91.69 89 THR A C 1
ATOM 637 O O . THR A 1 89 ? -19.719 7.749 7.451 1.00 91.69 89 THR A O 1
ATOM 640 N N . VAL A 1 90 ? -18.976 9.873 7.497 1.00 91.19 90 VAL A N 1
ATOM 641 C CA . VAL A 1 90 ? -18.564 9.864 8.906 1.00 91.19 90 VAL A CA 1
ATOM 642 C C . VAL A 1 90 ? -19.805 9.675 9.785 1.00 91.19 90 VAL A C 1
ATOM 644 O O . VAL A 1 90 ? -20.628 10.579 9.916 1.00 91.19 90 VAL A O 1
ATOM 647 N N . ALA A 1 91 ? -19.961 8.473 10.347 1.00 88.94 91 ALA A N 1
ATOM 648 C CA . ALA A 1 91 ? -21.131 8.091 11.142 1.00 88.94 91 ALA A CA 1
ATOM 649 C C . ALA A 1 91 ? -21.042 8.564 12.602 1.00 88.94 91 ALA A C 1
ATOM 651 O O . ALA A 1 91 ? -22.058 8.873 13.222 1.00 88.94 91 ALA A O 1
ATOM 652 N N . HIS A 1 92 ? -19.819 8.650 13.129 1.00 93.19 92 HIS A N 1
ATOM 653 C CA . HIS A 1 92 ? -19.540 9.028 14.512 1.00 93.19 92 HIS A CA 1
ATOM 654 C C . HIS A 1 92 ? -18.748 10.335 14.504 1.00 93.19 92 HIS A C 1
ATOM 656 O O . HIS A 1 92 ? -17.593 10.331 14.106 1.00 93.19 92 HIS A O 1
ATOM 662 N N . SER A 1 93 ? -19.344 11.469 14.858 1.00 93.25 93 SER A N 1
ATOM 663 C CA . SER A 1 93 ? -18.683 12.789 14.762 1.00 93.25 93 SER A CA 1
ATOM 664 C C . SER A 1 93 ? -18.413 13.436 16.122 1.00 93.25 93 SER A C 1
ATOM 666 O O . SER A 1 93 ? -17.953 14.571 16.194 1.00 93.25 93 SER A O 1
ATOM 668 N N . ASP A 1 94 ? -18.749 12.745 17.209 1.00 94.81 94 ASP A N 1
ATOM 669 C CA . ASP A 1 94 ? -18.607 13.240 18.574 1.00 94.81 94 ASP A CA 1
ATOM 670 C C . ASP A 1 94 ? -18.428 12.089 19.580 1.00 94.81 94 ASP A C 1
ATOM 672 O O . ASP A 1 94 ? -18.576 10.910 19.255 1.00 94.81 94 ASP A O 1
ATOM 676 N N . ILE A 1 95 ? -18.128 12.434 20.839 1.00 96.38 95 ILE A N 1
ATOM 677 C CA . ILE A 1 95 ? -17.926 11.453 21.920 1.00 96.38 95 ILE A CA 1
ATOM 678 C C . ILE A 1 95 ? -19.150 10.559 22.117 1.00 96.38 95 ILE A C 1
ATOM 680 O O . ILE A 1 95 ? -18.991 9.379 22.410 1.00 96.38 95 ILE A O 1
ATOM 684 N N . ALA A 1 96 ? -20.360 11.110 22.014 1.00 96.81 96 ALA A N 1
ATOM 685 C CA . ALA A 1 96 ? -21.574 10.375 22.346 1.00 96.81 96 ALA A CA 1
ATOM 686 C C . ALA A 1 96 ? -21.876 9.295 21.301 1.00 96.81 96 ALA A C 1
ATOM 688 O O . ALA A 1 96 ? -22.197 8.167 21.667 1.00 96.81 96 ALA A O 1
ATOM 689 N N . SER A 1 97 ? -21.737 9.635 20.019 1.00 95.75 97 SER A N 1
ATOM 690 C CA . SER A 1 97 ? -21.887 8.702 18.899 1.00 95.75 97 SER A CA 1
ATOM 691 C C . SER A 1 97 ? -20.777 7.650 18.879 1.00 95.75 97 SER A C 1
ATOM 693 O O . SER A 1 97 ? -21.071 6.472 18.720 1.00 95.75 97 SER A O 1
ATOM 695 N N . PHE A 1 98 ? -19.526 8.037 19.152 1.00 96.75 98 PHE A N 1
ATOM 696 C CA . PHE A 1 98 ? -18.380 7.121 19.127 1.00 96.75 98 PHE A CA 1
ATOM 697 C C . PHE A 1 98 ? -18.217 6.258 20.395 1.00 96.75 98 PHE A C 1
ATOM 699 O O . PHE A 1 98 ? -17.424 5.316 20.406 1.00 96.75 98 PHE A O 1
ATOM 706 N N . ALA A 1 99 ? -18.949 6.548 21.476 1.00 97.06 99 ALA A N 1
ATOM 707 C CA . ALA A 1 99 ? -18.807 5.853 22.759 1.00 97.06 99 ALA A CA 1
ATOM 708 C C . ALA A 1 99 ? -18.898 4.312 22.675 1.00 97.06 99 ALA A C 1
ATOM 710 O O . ALA A 1 99 ? -18.054 3.666 23.298 1.00 97.06 99 ALA A O 1
ATOM 711 N N . PRO A 1 100 ? -19.828 3.701 21.908 1.00 96.75 100 PRO A N 1
ATOM 712 C CA . PRO A 1 100 ? -19.887 2.243 21.775 1.00 96.75 100 PRO A CA 1
ATOM 713 C C . PRO A 1 100 ? -18.621 1.654 21.144 1.00 96.75 100 PRO A C 1
ATOM 715 O O . PRO A 1 100 ? -18.147 0.606 21.577 1.00 96.75 100 PRO A O 1
ATOM 718 N N . ILE A 1 101 ? -18.040 2.355 20.163 1.00 97.19 101 ILE A N 1
ATOM 719 C CA . ILE A 1 101 ? -16.803 1.937 19.494 1.00 97.19 101 ILE A CA 1
ATOM 720 C C . ILE A 1 101 ? -15.620 2.037 20.459 1.00 97.19 101 ILE A C 1
ATOM 722 O O . ILE A 1 101 ? -14.835 1.099 20.577 1.00 97.19 101 ILE A O 1
ATOM 726 N N . ALA A 1 102 ? -15.513 3.148 21.194 1.00 96.88 102 ALA A N 1
ATOM 727 C CA . ALA A 1 102 ? -14.471 3.333 22.201 1.00 96.88 102 ALA A CA 1
ATOM 728 C C . ALA A 1 102 ? -14.524 2.241 23.285 1.00 96.88 102 ALA A C 1
ATOM 730 O O . ALA A 1 102 ? -13.498 1.628 23.587 1.00 96.88 102 ALA A O 1
ATOM 731 N N . GLU A 1 103 ? -15.716 1.956 23.823 1.00 96.56 103 GLU A N 1
ATOM 732 C CA . GLU A 1 103 ? -15.917 0.909 24.831 1.00 96.56 103 GLU A CA 1
ATOM 733 C C . GLU A 1 103 ? -15.553 -0.473 24.278 1.00 96.56 103 GLU A C 1
ATOM 735 O O . GLU A 1 103 ? -14.839 -1.235 24.933 1.00 96.56 103 GLU A O 1
ATOM 740 N N . GLY A 1 104 ? -15.973 -0.764 23.044 1.00 94.75 104 GLY A N 1
ATOM 741 C CA . GLY A 1 104 ? -15.633 -1.987 22.326 1.00 94.75 104 GLY A CA 1
ATOM 742 C C . GLY A 1 104 ? -14.130 -2.190 22.123 1.00 94.75 104 GLY A C 1
ATOM 743 O O . GLY A 1 104 ? -13.630 -3.308 22.239 1.00 94.75 104 GLY A O 1
ATOM 744 N N . LEU A 1 105 ? -13.395 -1.100 21.899 1.00 95.12 105 LEU A N 1
ATOM 745 C CA . LEU A 1 105 ? -11.934 -1.075 21.801 1.00 95.12 105 LEU A CA 1
ATOM 746 C C . LEU A 1 105 ? -11.230 -0.964 23.170 1.00 95.12 105 LEU A C 1
ATOM 748 O O . LEU A 1 105 ? -10.005 -0.843 23.230 1.00 95.12 105 LEU A O 1
ATOM 752 N N . GLY A 1 106 ? -11.976 -1.012 24.277 1.00 94.81 106 GLY A N 1
ATOM 753 C CA . GLY A 1 106 ? -11.433 -1.094 25.632 1.00 94.81 106 GLY A CA 1
ATOM 754 C C . GLY A 1 106 ? -11.013 0.238 26.257 1.00 94.81 106 GLY A C 1
ATOM 755 O O . GLY A 1 106 ? -10.158 0.245 27.145 1.00 94.81 106 GLY A O 1
ATOM 756 N N . PHE A 1 107 ? -11.580 1.367 25.825 1.00 95.88 107 PHE A N 1
ATOM 757 C CA . PHE A 1 107 ? -11.326 2.678 26.430 1.00 95.88 107 PHE A CA 1
ATOM 758 C C . PHE A 1 107 ? -12.581 3.560 26.483 1.00 95.88 107 PHE A C 1
ATOM 760 O O . PHE A 1 107 ? -13.639 3.222 25.970 1.00 95.88 107 PHE A O 1
ATOM 767 N N . SER A 1 108 ? -12.473 4.723 27.122 1.00 97.31 108 SER A N 1
ATOM 768 C CA . SER A 1 108 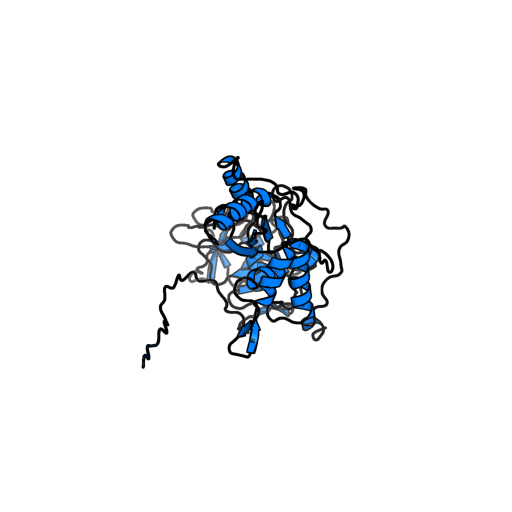? -13.498 5.775 27.054 1.00 97.31 108 SER A CA 1
ATOM 769 C C . SER A 1 108 ? -12.930 7.044 26.425 1.00 97.31 108 SER A C 1
ATOM 771 O O . SER A 1 108 ? -11.738 7.318 26.547 1.00 97.31 108 SER A O 1
ATOM 773 N N . CYS A 1 109 ? -13.761 7.823 25.736 1.00 96.56 109 CYS A N 1
ATOM 774 C CA . CYS A 1 109 ? -13.315 9.082 25.146 1.00 96.56 109 CYS A CA 1
ATOM 775 C C . CYS A 1 109 ? -13.395 10.245 26.134 1.00 96.56 109 CYS A C 1
ATOM 777 O O . CYS A 1 109 ? -14.379 10.402 26.859 1.00 96.56 109 CYS A O 1
ATOM 779 N N . LYS A 1 110 ? -12.387 11.115 26.087 1.00 95.12 110 LYS A N 1
ATOM 780 C CA . LYS A 1 110 ? -12.397 12.438 26.717 1.00 95.12 110 LYS A CA 1
ATOM 781 C C . LYS A 1 110 ? -11.998 13.525 25.725 1.00 95.12 110 LYS A C 1
ATOM 783 O O . LYS A 1 110 ? -11.421 13.245 24.672 1.00 95.12 110 LYS A O 1
ATOM 788 N N . GLU A 1 111 ? -12.290 14.764 26.103 1.00 94.06 111 GLU A N 1
ATOM 789 C CA . GLU A 1 111 ? -11.943 15.944 25.317 1.00 94.06 111 GLU A CA 1
ATOM 790 C C . GLU A 1 111 ? -10.428 16.160 25.235 1.00 94.06 111 GLU A C 1
ATOM 792 O O . GLU A 1 111 ? -9.685 15.890 26.185 1.00 94.06 111 GLU A O 1
ATOM 797 N N . GLY A 1 112 ? -9.985 16.668 24.086 1.00 86.88 112 GLY A N 1
ATOM 798 C CA . GLY A 1 112 ? -8.594 17.005 23.808 1.00 86.88 112 GLY A CA 1
ATOM 799 C C . GLY A 1 112 ? -8.267 18.483 23.956 1.00 86.88 112 GLY A C 1
ATOM 800 O O . GLY A 1 112 ? -9.125 19.321 24.207 1.00 86.88 112 GLY A O 1
ATOM 801 N N . GLY A 1 113 ? -6.982 18.801 23.795 1.00 84.69 113 GLY A N 1
ATOM 802 C CA . GLY A 1 113 ? -6.486 20.177 23.821 1.00 84.69 113 GLY A CA 1
ATOM 803 C C . GLY A 1 113 ? -6.404 20.806 22.429 1.00 84.69 113 GLY A C 1
ATOM 804 O O . GLY A 1 113 ? -7.279 21.561 22.026 1.00 84.69 113 GLY A O 1
ATOM 805 N N . CYS A 1 114 ? -5.307 20.528 21.716 1.00 82.62 114 CYS A N 1
ATOM 806 C CA . CYS A 1 114 ? -4.809 21.355 20.608 1.00 82.62 114 CYS A CA 1
ATOM 807 C C . CYS A 1 114 ? -5.777 21.556 19.439 1.00 82.62 114 CYS A C 1
ATOM 809 O O . CYS A 1 114 ? -5.786 22.639 18.859 1.00 82.62 114 CYS A O 1
ATOM 811 N N . TRP A 1 115 ? -6.554 20.533 19.093 1.00 82.19 115 TRP A N 1
ATOM 812 C CA . TRP A 1 115 ? -7.418 20.545 17.908 1.00 82.19 115 TRP A CA 1
ATOM 813 C C . TRP A 1 115 ? -8.876 20.258 18.236 1.00 82.19 115 TRP A C 1
ATOM 815 O O . TRP A 1 115 ? -9.670 20.063 17.339 1.00 82.19 115 TRP A O 1
ATOM 825 N N . TRP A 1 116 ? -9.244 20.217 19.515 1.00 86.75 116 TRP A N 1
ATOM 826 C CA . TRP A 1 116 ? -10.545 19.700 19.922 1.00 86.75 116 TRP A CA 1
ATOM 827 C C . TRP A 1 116 ? -11.730 20.464 19.293 1.00 86.75 116 TRP A C 1
ATOM 829 O O . TRP A 1 116 ? -11.739 21.699 19.372 1.00 86.75 116 TRP A O 1
ATOM 839 N N . PRO A 1 117 ? -12.752 19.758 18.749 1.00 86.06 117 PRO A N 1
ATOM 840 C CA . PRO A 1 117 ? -12.916 18.290 18.661 1.00 86.06 117 PRO A CA 1
ATOM 841 C C . PRO A 1 117 ? -12.307 17.634 17.407 1.00 86.06 117 PRO A C 1
ATOM 843 O O . PRO A 1 117 ? -12.354 16.413 17.252 1.00 86.06 117 PRO A O 1
ATOM 846 N N . ASP A 1 118 ? -11.734 18.446 16.536 1.00 91.00 118 ASP A N 1
ATOM 847 C CA . ASP A 1 118 ? -11.354 18.133 15.169 1.00 91.00 118 ASP A CA 1
ATOM 848 C C . ASP A 1 118 ? -10.041 17.340 15.093 1.00 91.00 118 ASP A C 1
ATOM 850 O O . ASP A 1 118 ? -9.028 17.673 15.715 1.00 91.00 118 ASP A O 1
ATOM 854 N N . ALA A 1 119 ? -10.033 16.272 14.300 1.00 86.88 119 ALA A N 1
ATOM 855 C CA . ALA A 1 119 ? -8.819 15.542 13.980 1.00 86.88 119 ALA A CA 1
ATOM 856 C C . ALA A 1 119 ? -7.937 16.389 13.049 1.00 86.88 119 ALA A C 1
ATOM 858 O O . ALA A 1 119 ? -8.413 16.862 12.019 1.00 86.88 119 ALA A O 1
ATOM 859 N N . PRO A 1 120 ? -6.637 16.564 13.353 1.00 84.75 120 PRO A N 1
ATOM 860 C CA . PRO A 1 120 ? -5.720 17.279 12.464 1.00 84.75 120 PRO A CA 1
ATOM 861 C C . PRO A 1 120 ? -5.415 16.540 11.151 1.00 84.75 120 PRO A C 1
ATOM 863 O O . PRO A 1 120 ? -4.759 17.118 10.288 1.00 84.75 120 PRO A O 1
ATOM 866 N N . ALA A 1 121 ? -5.822 15.275 11.018 1.00 84.88 121 ALA A N 1
ATOM 867 C CA . ALA A 1 121 ? -5.614 14.470 9.822 1.00 84.88 121 ALA A CA 1
ATOM 868 C C . ALA A 1 121 ? -6.950 14.216 9.115 1.00 84.88 121 ALA A C 1
ATOM 870 O O . ALA A 1 121 ? -7.915 13.775 9.743 1.00 84.88 121 ALA A O 1
ATOM 871 N N . GLU A 1 122 ? -6.975 14.479 7.810 1.00 87.88 122 GLU A N 1
ATOM 872 C CA . GLU A 1 122 ? -8.197 14.476 7.006 1.00 87.88 122 GLU A CA 1
ATOM 873 C C . GLU A 1 122 ? -8.842 13.085 6.962 1.00 87.88 122 GLU A C 1
ATOM 875 O O . GLU A 1 122 ? -8.215 12.107 6.544 1.00 87.88 122 GLU A O 1
ATOM 880 N N . GLY A 1 123 ? -10.109 12.997 7.364 1.00 87.44 123 GLY A N 1
ATOM 881 C CA . GLY A 1 123 ? -10.932 11.797 7.254 1.00 87.44 123 GLY A CA 1
ATOM 882 C C . GLY A 1 123 ? -10.601 10.696 8.265 1.00 87.44 123 GLY A C 1
ATOM 883 O O . GLY A 1 123 ? -11.016 9.558 8.042 1.00 87.44 123 GLY A O 1
ATOM 884 N N . LEU A 1 124 ? -9.853 10.990 9.340 1.00 90.56 124 LEU A N 1
ATOM 885 C CA . LEU A 1 124 ? -9.383 9.992 10.311 1.00 90.56 124 LEU A CA 1
ATOM 886 C C . LEU A 1 124 ? -9.920 10.211 11.730 1.00 90.56 124 LEU A C 1
ATOM 888 O O . LEU A 1 124 ? -9.927 11.323 12.252 1.00 90.56 124 LEU A O 1
ATOM 892 N N . TYR A 1 125 ? -10.280 9.112 12.394 1.00 93.31 125 TYR A N 1
ATOM 893 C CA . TYR A 1 125 ? -10.448 9.080 13.846 1.00 93.31 125 TYR A CA 1
ATOM 894 C C . TYR A 1 125 ? -9.088 8.942 14.512 1.00 93.31 125 TYR A C 1
ATOM 896 O O . TYR A 1 125 ? -8.346 8.004 14.211 1.00 93.31 125 TYR A O 1
ATOM 904 N N . LEU A 1 126 ? -8.771 9.839 15.444 1.00 92.19 126 LEU A N 1
ATOM 905 C CA . LEU A 1 126 ? -7.506 9.811 16.171 1.00 92.19 126 LEU A CA 1
ATOM 906 C C . LEU A 1 126 ? -7.754 9.697 17.669 1.00 92.19 126 LEU A C 1
ATOM 908 O O . LEU A 1 126 ? -8.536 10.455 18.239 1.00 92.19 126 LEU A O 1
ATOM 912 N N . VAL A 1 127 ? -7.054 8.772 18.321 1.00 92.06 127 VAL A N 1
ATOM 913 C CA . VAL A 1 127 ? -7.141 8.579 19.773 1.00 92.06 127 VAL A CA 1
ATOM 914 C C . VAL A 1 127 ? -5.767 8.578 20.416 1.00 92.06 127 VAL A C 1
ATOM 916 O O . VAL A 1 127 ? -4.792 8.125 19.817 1.00 92.06 127 VAL A O 1
ATOM 919 N N . SER A 1 128 ? -5.651 9.100 21.636 1.00 91.00 128 SER A N 1
ATOM 920 C CA . SER A 1 128 ? -4.367 9.132 22.335 1.00 91.00 128 SER A CA 1
ATOM 921 C C . SER A 1 128 ? -3.842 7.722 22.597 1.00 91.00 128 SER A C 1
ATOM 923 O O . SER A 1 128 ? -4.550 6.831 23.075 1.00 91.00 128 SER A O 1
ATOM 925 N N . ILE A 1 129 ? -2.551 7.522 22.348 1.00 88.50 129 ILE A N 1
ATOM 926 C CA . ILE A 1 129 ? -1.891 6.233 22.602 1.00 88.50 129 ILE A CA 1
ATOM 927 C C . ILE A 1 129 ? -1.943 5.905 24.086 1.00 88.50 129 ILE A C 1
ATOM 929 O O . ILE A 1 129 ? -2.314 4.803 24.484 1.00 88.50 129 ILE A O 1
ATOM 933 N N . ASN A 1 130 ? -1.611 6.890 24.915 1.00 88.31 130 ASN A N 1
ATOM 934 C CA . ASN A 1 130 ? -1.651 6.721 26.353 1.00 88.31 130 ASN A CA 1
ATOM 935 C C . ASN A 1 130 ? -3.099 6.773 26.829 1.00 88.31 130 ASN A C 1
ATOM 937 O O . ASN A 1 130 ? -3.859 7.676 26.472 1.00 88.31 130 ASN A O 1
ATOM 941 N N . THR A 1 131 ? -3.448 5.789 27.645 1.00 89.88 131 THR A N 1
ATOM 942 C CA . THR A 1 131 ? -4.683 5.771 28.420 1.00 89.88 131 THR A CA 1
ATOM 943 C C . THR A 1 131 ? -4.399 6.408 29.777 1.00 89.88 131 THR A C 1
ATOM 945 O O . THR A 1 131 ? -3.344 6.160 30.366 1.00 89.88 131 THR A O 1
ATOM 948 N N . ASP A 1 132 ? -5.300 7.254 30.266 1.00 90.56 132 ASP A N 1
ATOM 949 C CA . ASP A 1 132 ? -5.163 7.841 31.596 1.00 90.56 132 ASP A CA 1
ATOM 950 C C . ASP A 1 132 ? -5.563 6.873 32.723 1.00 90.56 132 ASP A C 1
ATOM 952 O O . ASP A 1 132 ? -5.941 5.722 32.496 1.00 90.56 132 ASP A O 1
ATOM 956 N N . GLU A 1 133 ? -5.468 7.351 33.964 1.00 91.00 133 GLU A N 1
ATOM 957 C CA . GLU A 1 133 ? -5.771 6.574 35.172 1.00 91.00 133 GLU A CA 1
ATOM 958 C C . GLU A 1 133 ? -7.215 6.051 35.249 1.00 91.00 133 GLU A C 1
ATOM 960 O O . GLU A 1 133 ? -7.473 5.098 35.981 1.00 91.00 133 GLU A O 1
ATOM 965 N N . ASN A 1 134 ? -8.143 6.635 34.485 1.00 91.00 134 ASN A N 1
ATOM 966 C CA . ASN A 1 134 ? -9.550 6.244 34.448 1.00 91.00 134 ASN A CA 1
ATOM 967 C C . ASN A 1 134 ? -9.880 5.336 33.256 1.00 91.00 134 ASN A C 1
ATOM 969 O O . ASN A 1 134 ? -11.049 5.028 33.032 1.00 91.00 134 ASN A O 1
ATOM 973 N N . GLY A 1 135 ? -8.882 4.916 32.474 1.00 92.81 135 GLY A N 1
ATOM 974 C CA . GLY A 1 135 ? -9.136 4.159 31.252 1.00 92.81 135 GLY A CA 1
ATOM 975 C C . GLY A 1 135 ? -9.563 5.040 30.071 1.00 92.81 135 GLY A C 1
ATOM 976 O O . GLY A 1 135 ? -10.084 4.514 29.087 1.00 92.81 135 GLY A O 1
ATOM 977 N N . ALA A 1 136 ? -9.385 6.365 30.148 1.00 95.31 136 ALA A N 1
ATOM 978 C CA . ALA A 1 136 ? -9.811 7.282 29.098 1.00 95.31 136 ALA A CA 1
ATOM 979 C C . ALA A 1 136 ? -8.670 7.671 28.148 1.00 95.31 136 ALA A C 1
ATOM 981 O O . ALA A 1 136 ? -7.516 7.852 28.551 1.00 95.31 136 ALA A O 1
ATOM 982 N N . LYS A 1 137 ? -9.017 7.839 26.873 1.00 94.56 137 LYS A N 1
ATOM 983 C CA . LYS A 1 137 ? -8.163 8.351 25.802 1.00 94.56 137 LYS A CA 1
ATOM 984 C C . LYS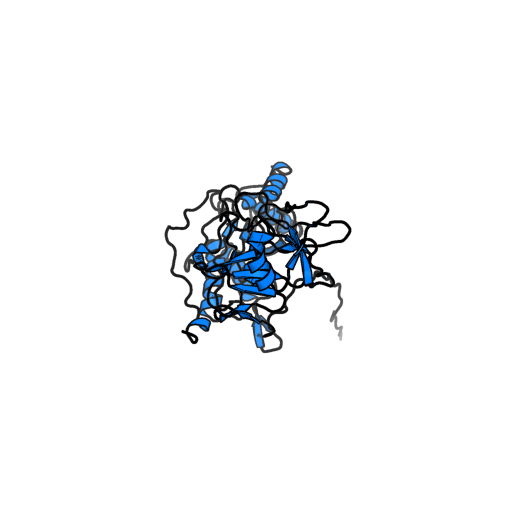 A 1 137 ? -8.738 9.652 25.265 1.00 94.56 137 LYS A C 1
ATOM 986 O O . LYS A 1 137 ? -9.953 9.826 25.186 1.00 94.56 137 LYS A O 1
ATOM 991 N N . THR A 1 138 ? -7.861 10.568 24.887 1.00 93.81 138 THR A N 1
ATOM 992 C CA . THR A 1 138 ? -8.251 11.767 24.150 1.00 93.81 138 THR A CA 1
ATOM 993 C C . THR A 1 138 ? -8.716 11.350 22.761 1.00 93.81 138 THR A C 1
ATOM 995 O O . THR A 1 138 ? -7.968 10.651 22.085 1.00 93.81 138 THR A O 1
ATOM 998 N N . CYS A 1 139 ? -9.910 11.758 22.336 1.00 94.69 139 CYS A N 1
ATOM 999 C CA . CYS A 1 139 ? -10.458 11.410 21.021 1.00 94.69 139 CYS A CA 1
ATOM 1000 C C . CYS A 1 139 ? -10.578 12.657 20.140 1.00 94.69 139 CYS A C 1
ATOM 1002 O O . CYS A 1 139 ? -10.929 13.724 20.632 1.00 94.69 139 CYS A O 1
ATOM 1004 N N . PHE A 1 140 ? -10.299 12.518 18.850 1.00 93.81 140 PHE A N 1
ATOM 1005 C CA . PHE A 1 140 ? -10.511 13.541 17.831 1.00 93.81 140 PHE A CA 1
ATOM 1006 C C . PHE A 1 140 ? -11.250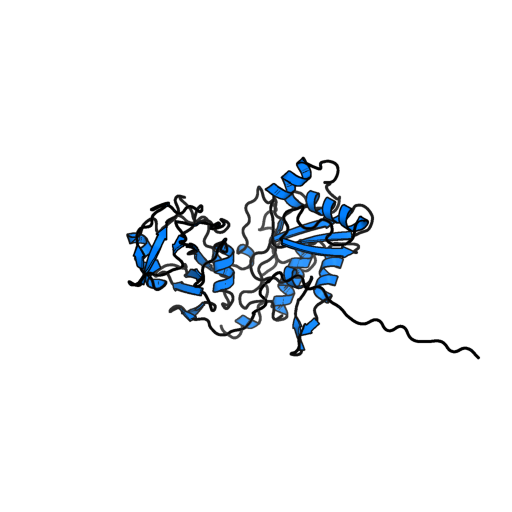 12.929 16.644 1.00 93.81 140 PHE A C 1
ATOM 1008 O O . PHE A 1 140 ? -10.991 11.779 16.270 1.00 93.81 140 PHE A O 1
ATOM 1015 N N . PHE A 1 141 ? -12.163 13.702 16.065 1.00 94.94 141 PHE A N 1
ATOM 1016 C CA . PHE A 1 141 ? -13.107 13.230 15.056 1.00 94.94 141 PHE A CA 1
ATOM 1017 C C . PHE A 1 141 ? -12.827 13.872 13.692 1.00 94.94 141 PHE A C 1
ATOM 1019 O O . PHE A 1 141 ? -12.419 15.034 13.655 1.00 94.94 141 PHE A O 1
ATOM 1026 N N . PRO A 1 142 ? -13.049 13.155 12.576 1.00 93.00 142 PRO A N 1
ATOM 1027 C CA . PRO A 1 142 ? -12.894 13.724 11.239 1.00 93.00 142 PRO A CA 1
ATOM 1028 C C . PRO A 1 142 ? -13.710 15.011 11.056 1.00 93.00 142 PRO A C 1
ATOM 1030 O O . PRO A 1 142 ? -14.849 15.092 11.521 1.00 93.00 142 PRO A O 1
ATOM 1033 N N . THR A 1 143 ? -13.157 15.990 10.335 1.00 89.44 143 THR A N 1
ATOM 1034 C CA . THR A 1 143 ? -13.898 17.215 9.959 1.00 89.44 143 THR A CA 1
ATOM 1035 C C . THR A 1 143 ? -14.600 17.082 8.611 1.00 89.44 143 THR A C 1
ATOM 1037 O O . THR A 1 143 ? -15.538 17.813 8.285 1.00 89.44 143 THR A O 1
ATOM 1040 N N . GLU A 1 144 ? -14.133 16.126 7.822 1.00 91.69 144 GLU A N 1
ATOM 1041 C CA . GLU A 1 144 ? -14.606 15.783 6.503 1.00 91.69 144 GLU A CA 1
ATOM 1042 C C . GLU A 1 144 ? -15.940 15.045 6.589 1.00 91.69 144 GLU A C 1
ATOM 1044 O O . GLU A 1 144 ? -16.297 14.422 7.587 1.00 91.69 144 GLU A O 1
ATOM 1049 N N . THR A 1 145 ? -16.686 15.066 5.490 1.00 90.69 145 THR A N 1
ATOM 1050 C CA . THR A 1 145 ? -17.937 14.309 5.390 1.00 90.69 145 THR A CA 1
ATOM 1051 C C . THR A 1 145 ? -17.713 12.819 5.172 1.00 90.69 145 THR A C 1
ATOM 1053 O O . THR A 1 145 ? -18.654 12.043 5.327 1.00 90.69 145 THR A O 1
ATOM 1056 N N . THR A 1 146 ? -16.502 12.421 4.784 1.00 92.31 146 THR A N 1
ATOM 1057 C CA . THR A 1 146 ? -16.154 11.053 4.399 1.00 92.31 146 THR A CA 1
ATOM 1058 C C . THR A 1 146 ? -14.845 10.602 5.027 1.00 92.31 146 THR A C 1
ATOM 1060 O O . THR A 1 146 ? -13.940 11.407 5.237 1.00 92.31 146 THR A O 1
ATOM 1063 N N . LEU A 1 147 ? -14.735 9.301 5.278 1.00 91.00 147 LEU A N 1
ATOM 1064 C CA . LEU A 1 147 ? -13.529 8.680 5.820 1.00 91.00 147 LEU A CA 1
ATOM 1065 C C . LEU A 1 147 ? -12.430 8.534 4.766 1.00 91.00 147 LEU A C 1
ATOM 1067 O O . LEU A 1 147 ? -12.715 8.256 3.599 1.00 91.00 147 LEU A O 1
ATOM 1071 N N . SER A 1 148 ? -11.175 8.653 5.199 1.00 90.38 148 SER A N 1
ATOM 1072 C CA . SER A 1 148 ? -9.997 8.460 4.352 1.00 90.38 148 SER A CA 1
ATOM 1073 C C . SER A 1 148 ? -9.221 7.204 4.741 1.00 90.38 148 SER A C 1
ATOM 1075 O O . SER A 1 148 ? -8.944 6.960 5.913 1.00 90.38 148 SER A O 1
ATOM 1077 N N . CYS A 1 149 ? -8.822 6.418 3.740 1.00 88.75 149 CYS A N 1
ATOM 1078 C CA . CYS A 1 149 ? -7.963 5.245 3.934 1.00 88.75 149 CYS A CA 1
ATOM 1079 C C . CYS A 1 149 ? -6.491 5.504 3.619 1.00 88.75 149 CYS A C 1
ATOM 1081 O O . CYS A 1 149 ? -5.638 4.719 4.037 1.00 88.75 149 CYS A O 1
ATOM 1083 N N . SER A 1 150 ? -6.202 6.568 2.870 1.00 85.31 150 SER A N 1
ATOM 1084 C CA . SER A 1 150 ? -4.871 6.920 2.371 1.00 85.31 150 SER A CA 1
ATOM 1085 C C . SER A 1 150 ? -4.233 8.081 3.132 1.00 85.31 150 SER A C 1
ATOM 1087 O O . SER A 1 150 ? -3.022 8.258 3.025 1.00 85.31 150 SER A O 1
ATOM 1089 N N . SER A 1 151 ? -5.009 8.837 3.917 1.00 85.62 151 SER A N 1
ATOM 1090 C CA . SER A 1 151 ? -4.476 9.912 4.757 1.00 85.62 151 SER A CA 1
ATOM 1091 C C . SER A 1 151 ? -3.478 9.363 5.773 1.00 85.62 151 SER A C 1
ATOM 1093 O O . SER A 1 151 ? -3.740 8.369 6.459 1.00 85.62 151 SER A O 1
ATOM 1095 N N . ASP A 1 152 ? -2.341 10.044 5.888 1.00 83.31 152 ASP A N 1
ATOM 1096 C CA . ASP A 1 152 ? -1.364 9.795 6.940 1.00 83.31 152 ASP A CA 1
ATOM 1097 C C . ASP A 1 152 ? -1.807 10.544 8.214 1.00 83.31 152 ASP A C 1
ATOM 1099 O O . ASP A 1 152 ? -2.112 11.739 8.139 1.00 83.31 152 ASP A O 1
ATOM 1103 N N . PRO A 1 153 ? -1.851 9.890 9.391 1.00 80.94 153 PRO A N 1
ATOM 1104 C CA . PRO A 1 153 ? -2.160 10.563 10.658 1.00 80.94 153 PRO A CA 1
ATOM 1105 C C . PRO A 1 153 ? -1.119 11.638 11.034 1.00 80.94 153 PRO A C 1
ATOM 1107 O O . PRO A 1 153 ? -1.353 12.473 11.913 1.00 80.94 153 PRO A O 1
ATOM 1110 N N . GLY A 1 154 ? 0.037 11.624 10.375 1.00 76.81 154 GLY A N 1
ATOM 1111 C CA . GLY A 1 154 ? 1.119 12.578 10.488 1.00 76.81 154 GLY A CA 1
ATOM 1112 C C . GLY A 1 154 ? 1.917 12.442 11.779 1.00 76.81 154 GLY A C 1
ATOM 1113 O O . GLY A 1 154 ? 1.738 11.551 12.614 1.00 76.81 154 GLY A O 1
ATOM 1114 N N . ASN A 1 155 ? 2.802 13.414 11.988 1.00 75.81 155 ASN A N 1
ATOM 1115 C CA . ASN A 1 155 ? 3.541 13.583 13.238 1.00 75.81 155 ASN A CA 1
ATOM 1116 C C . ASN A 1 155 ? 2.717 14.367 14.277 1.00 75.81 155 ASN A C 1
ATOM 1118 O O . ASN A 1 155 ? 3.277 15.200 14.999 1.00 75.81 155 ASN A O 1
ATOM 1122 N N . ALA A 1 156 ? 1.394 14.168 14.320 1.00 72.94 156 ALA A N 1
ATOM 1123 C CA . ALA A 1 156 ? 0.519 14.910 15.219 1.00 72.94 156 ALA A CA 1
ATOM 1124 C C . ALA A 1 156 ? 1.036 14.795 16.665 1.00 72.94 156 ALA A C 1
ATOM 1126 O O . ALA A 1 156 ? 1.302 13.709 17.194 1.00 72.94 156 ALA A O 1
ATOM 1127 N N . ASN A 1 157 ? 1.276 15.952 17.278 1.00 80.50 157 ASN A N 1
ATOM 1128 C CA . ASN A 1 157 ? 1.797 16.085 18.629 1.00 80.50 157 ASN A CA 1
ATOM 1129 C C . ASN A 1 157 ? 1.085 17.234 19.341 1.00 80.50 157 ASN A C 1
ATOM 1131 O O . ASN A 1 157 ? 1.226 18.386 18.926 1.00 80.50 157 ASN A O 1
ATOM 1135 N N . CYS A 1 158 ? 0.366 16.930 20.419 1.00 81.69 158 CYS A N 1
ATOM 1136 C CA . CYS A 1 158 ? -0.167 17.949 21.315 1.00 81.69 158 CYS A CA 1
ATOM 1137 C C . CYS A 1 158 ? 0.538 17.857 22.666 1.00 81.69 158 CYS A C 1
ATOM 1139 O O . CYS A 1 158 ? 0.262 16.968 23.465 1.00 81.69 158 CYS A O 1
ATOM 1141 N N . TYR A 1 159 ? 1.477 18.768 22.930 1.00 84.75 159 TYR A N 1
ATOM 1142 C CA . TYR A 1 159 ? 2.216 18.826 24.201 1.00 84.75 159 TYR A CA 1
ATOM 1143 C C . TYR A 1 159 ? 2.876 17.497 24.629 1.00 84.75 159 TYR A C 1
ATOM 1145 O O . TYR A 1 159 ? 2.993 17.201 25.815 1.00 84.75 159 TYR A O 1
ATOM 1153 N N . GLY A 1 160 ? 3.337 16.700 23.666 1.00 82.44 160 GLY A N 1
ATOM 1154 C CA . GLY A 1 160 ? 3.948 15.385 23.872 1.00 82.44 160 GLY A CA 1
ATOM 1155 C C . GLY A 1 160 ? 2.975 14.210 23.746 1.00 82.44 160 GLY A C 1
ATOM 1156 O O . GLY A 1 160 ? 3.434 13.071 23.674 1.00 82.44 160 GLY A O 1
ATOM 1157 N N . GLU A 1 161 ? 1.665 14.461 23.679 1.00 85.00 161 GLU A N 1
ATOM 1158 C CA . GLU A 1 161 ? 0.662 13.437 23.396 1.00 85.00 161 GLU A CA 1
ATOM 1159 C C . GLU A 1 161 ? 0.735 13.006 21.928 1.00 85.00 161 GLU A C 1
ATOM 1161 O O . GLU A 1 161 ? 0.920 13.820 21.019 1.00 85.00 161 GLU A O 1
ATOM 1166 N N . ARG A 1 162 ? 0.620 11.696 21.725 1.00 86.00 162 ARG A N 1
ATOM 1167 C CA . ARG A 1 162 ? 0.708 11.009 20.438 1.00 86.00 162 ARG A CA 1
ATOM 1168 C C . ARG A 1 162 ? -0.576 10.239 20.193 1.00 86.00 162 ARG A C 1
ATOM 1170 O O . ARG A 1 162 ? -1.248 9.860 21.157 1.00 86.00 162 ARG A O 1
ATOM 1177 N N . TYR A 1 163 ? -0.866 9.972 18.925 1.00 86.81 163 TYR A N 1
ATOM 1178 C CA . TYR A 1 163 ? -2.156 9.442 18.503 1.00 86.81 163 TYR A CA 1
ATOM 1179 C C . TYR A 1 163 ? -2.015 8.168 17.675 1.00 86.81 163 TYR A C 1
ATOM 1181 O O . TYR A 1 163 ? -1.026 7.974 16.970 1.00 86.81 163 TYR A O 1
ATOM 1189 N N . ALA A 1 164 ? -3.013 7.303 17.791 1.00 89.44 164 ALA A N 1
ATOM 1190 C CA . ALA A 1 164 ? -3.249 6.166 16.919 1.00 89.44 164 ALA A CA 1
ATOM 1191 C C . ALA A 1 164 ? -4.505 6.437 16.084 1.00 89.44 164 ALA A C 1
ATOM 1193 O O . ALA A 1 164 ? -5.444 7.078 16.562 1.00 89.44 164 ALA A O 1
ATOM 1194 N N . SER A 1 165 ? -4.514 5.944 14.850 1.00 91.62 165 SER A N 1
ATOM 1195 C CA . SER A 1 165 ? -5.709 5.913 14.016 1.00 91.62 165 SER A CA 1
ATOM 1196 C C . SER A 1 165 ? -6.655 4.805 14.484 1.00 91.62 165 SER A C 1
ATOM 1198 O O . SER A 1 165 ? -6.216 3.713 14.858 1.00 91.62 165 SER A O 1
ATOM 1200 N N . VAL A 1 166 ? -7.956 5.099 14.476 1.00 93.81 166 VAL A N 1
ATOM 1201 C CA . VAL A 1 166 ? -9.018 4.106 14.670 1.00 93.81 166 VAL A CA 1
ATOM 1202 C C . VAL A 1 166 ? -9.728 3.913 13.339 1.00 93.81 166 VAL A C 1
ATOM 1204 O O . VAL A 1 166 ? -10.272 4.856 12.766 1.00 93.81 166 VAL A O 1
ATOM 1207 N N . CYS A 1 167 ? -9.667 2.694 12.822 1.00 94.81 167 CYS A N 1
ATOM 1208 C CA . CYS A 1 167 ? -9.914 2.419 11.417 1.00 94.81 167 CYS A CA 1
ATOM 1209 C C . CYS A 1 167 ? -11.092 1.462 11.2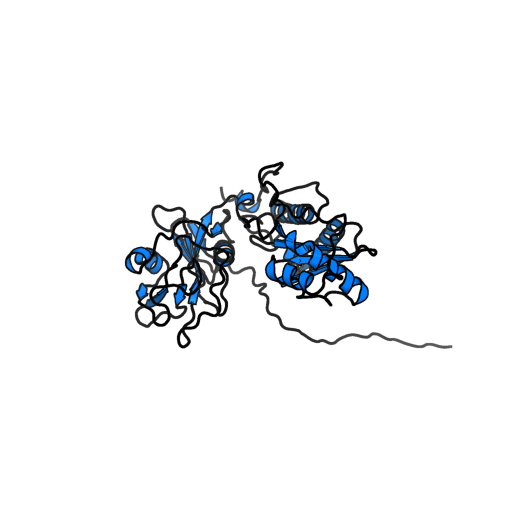48 1.00 94.81 167 CYS A C 1
ATOM 1211 O O . CYS A 1 167 ? -11.047 0.359 11.794 1.00 94.81 167 CYS A O 1
ATOM 1213 N N . PRO A 1 168 ? -12.135 1.852 10.500 1.00 95.75 168 PRO A N 1
ATOM 1214 C CA . PRO A 1 168 ? -13.213 0.949 10.141 1.00 95.75 168 PRO A CA 1
ATOM 1215 C C . PRO A 1 168 ? -12.787 0.082 8.956 1.00 95.75 168 PRO A C 1
ATOM 1217 O O . PRO A 1 168 ? -12.395 0.590 7.902 1.00 95.75 168 PRO A O 1
ATOM 1220 N N . CYS A 1 169 ? -12.887 -1.229 9.127 1.00 95.50 169 CYS A N 1
ATOM 1221 C CA . CYS A 1 169 ? -12.519 -2.232 8.141 1.00 95.50 169 CYS A CA 1
ATOM 1222 C C . CYS A 1 169 ? -13.757 -3.033 7.726 1.00 95.50 169 CYS A C 1
ATOM 1224 O O . CYS A 1 169 ? -14.602 -3.341 8.562 1.00 95.50 169 CYS A O 1
ATOM 1226 N N . VAL A 1 170 ? -13.860 -3.381 6.448 1.00 94.31 170 VAL A N 1
ATOM 1227 C CA . VAL A 1 170 ? -14.947 -4.190 5.875 1.00 94.31 170 VAL A CA 1
ATOM 1228 C C . VAL A 1 170 ? -14.364 -5.271 4.982 1.00 94.31 170 VAL A C 1
ATOM 1230 O O . VAL A 1 170 ? -13.256 -5.122 4.462 1.00 94.31 170 VAL A O 1
ATOM 1233 N N . THR A 1 171 ? -15.104 -6.355 4.785 1.00 93.31 171 THR A N 1
ATOM 1234 C CA . THR A 1 171 ? -14.707 -7.376 3.816 1.00 93.31 171 THR A CA 1
ATOM 1235 C C . THR A 1 171 ? -14.877 -6.845 2.393 1.00 93.31 171 THR A C 1
ATOM 1237 O O . THR A 1 171 ? -15.836 -6.138 2.082 1.00 93.31 171 THR A O 1
ATOM 1240 N N . LYS A 1 172 ? -13.925 -7.167 1.516 1.00 89.12 172 LYS A N 1
ATOM 1241 C CA . LYS A 1 172 ? -14.009 -6.890 0.078 1.00 89.12 172 LYS A CA 1
ATOM 1242 C C . LYS A 1 172 ? -13.569 -8.115 -0.724 1.00 89.12 172 LYS A C 1
ATOM 1244 O O . LYS A 1 172 ? -12.694 -8.853 -0.263 1.00 89.12 172 LYS A O 1
ATOM 1249 N N . PRO A 1 173 ? -14.123 -8.334 -1.930 1.00 86.88 173 PRO A N 1
ATOM 1250 C CA . PRO A 1 173 ? -13.519 -9.240 -2.897 1.00 86.88 173 PRO A CA 1
ATOM 1251 C C . PRO A 1 173 ? -12.056 -8.859 -3.139 1.00 86.88 173 PRO A C 1
ATOM 1253 O O . PRO A 1 173 ? -11.713 -7.678 -3.187 1.00 86.88 173 PRO A O 1
ATOM 1256 N N . LEU A 1 174 ? -11.187 -9.858 -3.266 1.00 84.75 174 LEU A N 1
ATOM 1257 C CA . LEU A 1 174 ? -9.737 -9.664 -3.316 1.00 84.75 174 LEU A CA 1
ATOM 1258 C C . LEU A 1 174 ? -9.294 -8.795 -4.510 1.00 84.75 174 LEU A C 1
ATOM 1260 O O . LEU A 1 174 ? -8.374 -7.992 -4.396 1.00 84.75 174 LEU A O 1
ATOM 1264 N N . ASP A 1 175 ? -9.983 -8.937 -5.636 1.00 78.44 175 ASP A N 1
ATOM 1265 C CA . ASP A 1 175 ? -9.831 -8.177 -6.877 1.00 78.44 175 ASP A CA 1
ATOM 1266 C C . ASP A 1 175 ? -10.420 -6.756 -6.821 1.00 78.44 175 ASP A C 1
ATOM 1268 O O . ASP A 1 175 ? -10.024 -5.892 -7.599 1.00 78.44 175 ASP A O 1
ATOM 1272 N N . GLU A 1 176 ? -11.306 -6.480 -5.865 1.00 78.75 176 GLU A N 1
ATOM 1273 C CA . GLU A 1 176 ? -11.927 -5.163 -5.645 1.00 78.75 176 GLU A CA 1
ATOM 1274 C C . GLU A 1 176 ? -11.341 -4.435 -4.422 1.00 78.75 176 GLU A C 1
ATOM 1276 O O . GLU A 1 176 ? -11.695 -3.299 -4.108 1.00 78.75 176 GLU A O 1
ATOM 1281 N N . ALA A 1 177 ? -10.433 -5.089 -3.700 1.00 78.44 177 ALA A N 1
ATOM 1282 C CA . ALA A 1 177 ? -9.894 -4.588 -2.447 1.00 78.44 177 ALA A CA 1
ATOM 1283 C C . ALA A 1 177 ? -9.002 -3.347 -2.616 1.00 78.44 177 ALA A C 1
ATOM 1285 O O . ALA A 1 177 ? -8.924 -2.508 -1.713 1.00 78.44 177 ALA A O 1
ATOM 1286 N N . CYS A 1 178 ? -8.322 -3.234 -3.760 1.00 80.31 178 CYS A N 1
ATOM 1287 C CA . CYS A 1 178 ? -7.292 -2.229 -4.004 1.00 80.31 178 CYS A CA 1
ATOM 1288 C C . CYS A 1 178 ? -7.771 -1.136 -4.953 1.00 80.31 178 CYS A C 1
ATOM 1290 O O . CYS A 1 178 ? -7.456 -1.135 -6.141 1.00 80.31 178 CYS A O 1
ATOM 1292 N N . GLU A 1 179 ? -8.492 -0.167 -4.403 1.00 73.12 179 GLU A N 1
ATOM 1293 C CA . GLU A 1 179 ? -8.915 1.022 -5.140 1.00 73.12 179 GLU A CA 1
ATOM 1294 C C . GLU A 1 179 ? -7.838 2.115 -5.090 1.00 73.12 179 GLU A C 1
ATOM 1296 O O . GLU A 1 179 ? -7.257 2.399 -4.038 1.00 73.12 179 GLU A O 1
ATOM 1301 N N . TRP A 1 180 ? -7.588 2.742 -6.239 1.00 74.94 180 TRP A N 1
ATOM 1302 C CA . TRP A 1 180 ? -6.700 3.893 -6.383 1.00 74.94 180 TRP A CA 1
ATOM 1303 C C . TRP A 1 180 ? -7.392 4.958 -7.228 1.00 74.94 180 TRP A C 1
ATOM 1305 O O . TRP A 1 180 ? -7.980 4.645 -8.264 1.00 74.94 180 TRP A O 1
ATOM 1315 N N . GLU A 1 181 ? -7.328 6.214 -6.787 1.00 73.69 181 GLU A N 1
ATOM 1316 C CA . GLU A 1 181 ? -7.948 7.321 -7.511 1.00 73.69 181 GLU A CA 1
ATOM 1317 C C . GLU A 1 181 ? -7.282 7.529 -8.872 1.00 73.69 181 GLU A C 1
ATOM 1319 O O . GLU A 1 181 ? -6.057 7.581 -9.007 1.00 73.69 181 GLU A O 1
ATOM 1324 N N . CYS A 1 182 ? -8.102 7.669 -9.909 1.00 71.75 182 CYS A N 1
ATOM 1325 C CA . CYS A 1 182 ? -7.610 7.876 -11.256 1.00 71.75 182 CYS A CA 1
ATOM 1326 C C . CYS A 1 182 ? -8.427 8.959 -11.968 1.00 71.75 182 CYS A C 1
ATOM 1328 O O . CYS A 1 182 ? -9.607 8.726 -12.251 1.00 71.75 182 CYS A O 1
ATOM 1330 N N . PRO A 1 183 ? -7.840 10.130 -12.303 1.00 75.94 183 PRO A N 1
ATOM 1331 C CA . PRO A 1 183 ? -6.507 10.663 -11.929 1.00 75.94 183 PRO A CA 1
ATOM 1332 C C . PRO A 1 183 ? -6.369 10.978 -10.416 1.00 75.94 183 PRO A C 1
ATOM 1334 O O . PRO A 1 183 ? -7.399 11.051 -9.750 1.00 75.94 183 PRO A O 1
ATOM 1337 N N . PRO A 1 184 ? -5.147 11.213 -9.870 1.00 76.88 184 PRO A N 1
ATOM 1338 C CA . PRO A 1 184 ? -3.872 11.493 -10.556 1.00 76.88 184 PRO A CA 1
ATOM 1339 C C . PRO A 1 184 ? -2.931 10.296 -10.741 1.00 76.88 184 PRO A C 1
ATOM 1341 O O . PRO A 1 184 ? -1.903 10.445 -11.396 1.00 76.88 184 PRO A O 1
ATOM 1344 N N . ASN A 1 185 ? -3.239 9.123 -10.186 1.00 73.25 185 ASN A N 1
ATOM 1345 C CA . ASN A 1 185 ? -2.291 8.005 -10.153 1.00 73.25 185 ASN A CA 1
ATOM 1346 C C . ASN A 1 185 ? -2.066 7.329 -11.518 1.00 73.25 185 ASN A C 1
ATOM 1348 O O . ASN A 1 185 ? -1.036 6.681 -11.694 1.00 73.25 185 ASN A O 1
ATOM 1352 N N . HIS A 1 186 ? -2.984 7.523 -12.479 1.00 76.19 186 HIS A N 1
ATOM 1353 C CA . HIS A 1 186 ? -2.962 6.903 -13.813 1.00 76.19 186 HIS A CA 1
ATOM 1354 C C . HIS A 1 186 ? -2.609 5.415 -13.717 1.00 76.19 186 HIS A C 1
ATOM 1356 O O . HIS A 1 186 ? -1.509 4.994 -14.066 1.00 76.19 186 HIS A O 1
ATOM 1362 N N . THR A 1 187 ? -3.508 4.628 -13.142 1.00 71.69 187 THR A N 1
ATOM 1363 C CA . THR A 1 187 ? -3.218 3.244 -12.777 1.00 71.69 187 THR A CA 1
ATOM 1364 C C . THR A 1 187 ? -3.618 2.246 -13.859 1.00 71.69 187 THR A C 1
ATOM 1366 O O . THR A 1 187 ? -4.646 2.433 -14.516 1.00 71.69 187 THR A O 1
ATOM 1369 N N . THR A 1 188 ? -2.827 1.178 -14.028 1.00 65.00 188 THR A N 1
ATOM 1370 C CA . THR A 1 188 ? -3.260 0.010 -14.819 1.00 65.00 188 THR A CA 1
ATOM 1371 C C . THR A 1 188 ? -4.041 -0.986 -13.965 1.00 65.00 188 THR A C 1
ATOM 1373 O O . THR A 1 188 ? -4.072 -0.913 -12.734 1.00 65.00 188 THR A O 1
ATOM 1376 N N . GLN A 1 189 ? -4.723 -1.900 -14.649 1.00 65.06 189 GLN A N 1
ATOM 1377 C CA . GLN A 1 189 ? -5.679 -2.843 -14.085 1.00 65.06 189 GLN A CA 1
ATOM 1378 C C . GLN A 1 189 ? -5.137 -3.701 -12.917 1.00 65.06 189 GLN A C 1
ATOM 1380 O O . GLN A 1 189 ? -4.159 -4.435 -13.053 1.00 65.06 189 GLN A O 1
ATOM 1385 N N . ALA A 1 190 ? -5.874 -3.709 -11.802 1.00 60.28 190 ALA A N 1
ATOM 1386 C CA . ALA A 1 190 ? -5.692 -4.622 -10.673 1.00 60.28 190 ALA A CA 1
ATOM 1387 C C . ALA A 1 190 ? -6.384 -5.976 -10.937 1.00 60.28 190 ALA A C 1
ATOM 1389 O O . ALA A 1 190 ? -7.318 -6.336 -10.233 1.00 60.28 190 ALA A O 1
ATOM 1390 N N . VAL A 1 191 ? -6.001 -6.726 -11.975 1.00 66.94 191 VAL A N 1
ATOM 1391 C CA . VAL A 1 191 ? -6.589 -8.063 -12.197 1.00 66.94 191 VAL A CA 1
ATOM 1392 C C . VAL A 1 191 ? -5.554 -9.159 -12.312 1.00 66.94 191 VAL A C 1
ATOM 1394 O O . VAL A 1 191 ? -4.392 -8.951 -12.671 1.00 66.94 191 VAL A O 1
ATOM 1397 N N . TRP A 1 192 ? -6.039 -10.362 -12.036 1.00 73.69 192 TRP A N 1
ATOM 1398 C CA . TRP A 1 192 ? -5.353 -11.606 -12.301 1.00 73.69 192 TRP A CA 1
ATOM 1399 C C . TRP A 1 192 ? -5.217 -11.842 -13.801 1.00 73.69 192 TRP A C 1
ATOM 1401 O O . TRP A 1 192 ? -6.203 -11.795 -14.535 1.00 73.69 192 TRP A O 1
ATOM 1411 N N . LYS A 1 193 ? -3.985 -12.103 -14.240 1.00 68.31 193 LYS A N 1
ATOM 1412 C CA . LYS A 1 193 ? -3.657 -12.506 -15.609 1.00 68.31 193 LYS A CA 1
ATOM 1413 C C . LYS A 1 193 ? -2.608 -13.608 -15.570 1.00 68.31 193 LYS A C 1
ATOM 1415 O O . LYS A 1 193 ? -1.639 -13.514 -14.816 1.00 68.31 193 LYS A O 1
ATOM 1420 N N . THR A 1 194 ? -2.803 -14.650 -16.370 1.00 64.69 194 THR A N 1
ATOM 1421 C CA . THR A 1 194 ? -1.934 -15.838 -16.382 1.00 64.69 194 THR A CA 1
ATOM 1422 C C . THR A 1 194 ? -0.999 -15.934 -17.585 1.00 64.69 194 THR A C 1
ATOM 1424 O O . THR A 1 194 ? -0.048 -16.716 -17.543 1.00 64.69 194 THR A O 1
ATOM 1427 N N . ASP A 1 195 ? -1.214 -15.134 -18.630 1.00 67.00 195 ASP A N 1
ATOM 1428 C CA . ASP A 1 195 ? -0.498 -15.223 -19.910 1.00 67.00 195 ASP A CA 1
ATOM 1429 C C . ASP A 1 195 ? 0.151 -13.907 -20.380 1.00 67.00 195 ASP A C 1
ATOM 1431 O O . ASP A 1 195 ? 0.801 -13.871 -21.427 1.00 67.00 195 ASP A O 1
ATOM 1435 N N . GLY A 1 196 ? 0.020 -12.839 -19.595 1.00 67.38 196 GLY A N 1
ATOM 1436 C CA . GLY A 1 196 ? 0.572 -11.530 -19.913 1.00 67.38 196 GLY A CA 1
ATOM 1437 C C . GLY A 1 196 ? 2.084 -11.408 -19.687 1.00 67.38 196 GLY A C 1
ATOM 1438 O O . GLY A 1 196 ? 2.650 -12.007 -18.770 1.00 67.38 196 GLY A O 1
ATOM 1439 N N . THR A 1 197 ? 2.747 -10.608 -20.527 1.00 75.62 197 THR A N 1
ATOM 1440 C CA . THR A 1 197 ? 4.199 -10.344 -20.464 1.00 75.62 197 THR A CA 1
ATOM 1441 C C . THR A 1 197 ? 4.541 -8.925 -20.012 1.00 75.62 197 THR A C 1
ATOM 1443 O O . THR A 1 197 ? 5.719 -8.567 -19.972 1.00 75.62 197 THR A O 1
ATOM 1446 N N . SER A 1 198 ? 3.546 -8.085 -19.708 1.00 86.00 198 SER A N 1
ATOM 1447 C CA . SER A 1 198 ? 3.808 -6.792 -19.063 1.00 86.00 198 SER A CA 1
ATOM 1448 C C . SER A 1 198 ? 4.270 -6.982 -17.611 1.00 86.00 198 SER A C 1
ATOM 1450 O O . SER A 1 198 ? 4.090 -8.050 -17.022 1.00 86.00 198 SER A O 1
ATOM 1452 N N . CYS A 1 199 ? 4.865 -5.945 -17.012 1.00 89.00 199 CYS A N 1
ATOM 1453 C CA . CYS A 1 199 ? 5.321 -6.012 -15.621 1.00 89.00 199 CYS A CA 1
ATOM 1454 C C . CYS A 1 199 ? 4.179 -6.335 -14.651 1.00 89.00 199 CYS A C 1
ATOM 1456 O O . CYS A 1 199 ? 4.311 -7.232 -13.821 1.00 89.00 199 CYS A O 1
ATOM 1458 N N . VAL A 1 200 ? 3.055 -5.618 -14.768 1.00 87.50 200 VAL A N 1
ATOM 1459 C CA . VAL A 1 200 ? 1.903 -5.776 -13.869 1.00 87.50 200 VAL A CA 1
ATOM 1460 C C . VAL A 1 200 ? 1.281 -7.162 -14.006 1.00 87.50 200 VAL A C 1
ATOM 1462 O O . VAL A 1 200 ? 1.010 -7.824 -13.007 1.00 87.50 200 VAL A O 1
ATOM 1465 N N . GLU A 1 201 ? 1.158 -7.655 -15.241 1.00 86.88 201 GLU A N 1
ATOM 1466 C CA . GLU A 1 201 ? 0.697 -9.012 -15.527 1.00 86.88 201 GLU A CA 1
ATOM 1467 C C . GLU A 1 201 ? 1.594 -10.054 -14.879 1.00 86.88 201 GLU A C 1
ATOM 1469 O O . GLU A 1 201 ? 1.103 -10.975 -14.228 1.00 86.88 201 GLU A O 1
ATOM 1474 N N . ARG A 1 202 ? 2.915 -9.894 -15.009 1.00 91.62 202 ARG A N 1
ATOM 1475 C CA . ARG A 1 202 ? 3.857 -10.872 -14.477 1.00 91.62 202 ARG A CA 1
ATOM 1476 C C . ARG A 1 202 ? 3.941 -10.844 -12.952 1.00 91.62 202 ARG A C 1
ATOM 1478 O O . ARG A 1 202 ? 4.044 -11.905 -12.338 1.00 91.62 202 ARG A O 1
ATOM 1485 N N . ILE A 1 203 ? 3.844 -9.671 -12.328 1.00 92.69 203 ILE A N 1
ATOM 1486 C CA . ILE A 1 203 ? 3.729 -9.549 -10.867 1.00 92.69 203 ILE A CA 1
ATOM 1487 C C . ILE A 1 203 ? 2.456 -10.248 -10.382 1.00 92.69 203 ILE A C 1
ATOM 1489 O O . ILE A 1 203 ? 2.518 -11.080 -9.475 1.00 92.69 203 ILE A O 1
ATOM 1493 N N . ASN A 1 204 ? 1.311 -9.964 -11.005 1.00 90.81 204 ASN A N 1
ATOM 1494 C CA . ASN A 1 204 ? 0.032 -10.537 -10.588 1.00 90.81 204 ASN A CA 1
ATOM 1495 C C . ASN A 1 204 ? -0.040 -12.045 -10.856 1.00 90.81 204 ASN A C 1
ATOM 1497 O O . ASN A 1 204 ? -0.597 -12.775 -10.039 1.00 90.81 204 ASN A O 1
ATOM 1501 N N . TYR A 1 205 ? 0.615 -12.542 -11.906 1.00 91.38 205 TYR A N 1
ATOM 1502 C CA . TYR A 1 205 ? 0.829 -13.974 -12.105 1.00 91.38 205 TYR A CA 1
ATOM 1503 C C . TYR A 1 205 ? 1.506 -14.626 -10.890 1.00 91.38 205 TYR A C 1
ATOM 1505 O O . TYR A 1 205 ? 1.010 -15.622 -10.363 1.00 91.38 205 TYR A O 1
ATOM 1513 N N . TRP A 1 206 ? 2.618 -14.061 -10.409 1.00 93.88 206 TRP A N 1
ATOM 1514 C CA . TRP A 1 206 ? 3.347 -14.630 -9.273 1.00 93.88 206 TRP A CA 1
ATOM 1515 C C . TRP A 1 206 ? 2.609 -14.485 -7.947 1.00 93.88 206 TRP A C 1
ATOM 1517 O O . TRP A 1 206 ? 2.656 -15.405 -7.137 1.00 93.88 206 TRP A O 1
ATOM 1527 N N . ARG A 1 207 ? 1.877 -13.386 -7.738 1.00 93.56 207 ARG A N 1
ATOM 1528 C CA . ARG A 1 207 ? 1.018 -13.207 -6.556 1.00 93.56 207 ARG A CA 1
ATOM 1529 C C . ARG A 1 207 ? -0.099 -14.252 -6.506 1.00 93.56 207 ARG A C 1
ATOM 1531 O O . ARG A 1 207 ? -0.292 -14.875 -5.466 1.00 93.56 207 ARG A O 1
ATOM 1538 N N . LYS A 1 208 ? -0.770 -14.506 -7.637 1.00 91.44 208 LYS A N 1
ATOM 1539 C CA . LYS A 1 208 ? -1.782 -15.567 -7.774 1.00 91.44 208 LYS A CA 1
ATOM 1540 C C . LYS A 1 208 ? -1.180 -16.938 -7.491 1.00 91.44 208 LYS A C 1
ATOM 1542 O O . LYS A 1 208 ? -1.655 -17.664 -6.622 1.00 91.44 208 LYS A O 1
ATOM 1547 N N . ARG A 1 209 ? -0.081 -17.252 -8.178 1.00 92.50 209 ARG A N 1
ATOM 1548 C CA . ARG A 1 209 ? 0.609 -18.536 -8.069 1.00 92.50 209 ARG A CA 1
ATOM 1549 C C . ARG A 1 209 ? 1.135 -18.803 -6.659 1.00 92.50 209 ARG A C 1
ATOM 1551 O O . ARG A 1 209 ? 1.037 -19.931 -6.195 1.00 92.50 209 ARG A O 1
ATOM 1558 N N . ALA A 1 210 ? 1.642 -17.784 -5.965 1.00 93.81 210 ALA A N 1
ATOM 1559 C CA . ALA A 1 210 ? 2.070 -17.906 -4.574 1.00 93.81 210 ALA A CA 1
ATOM 1560 C C . ALA A 1 210 ? 0.926 -18.390 -3.670 1.00 93.81 210 ALA A C 1
ATOM 1562 O O . ALA A 1 210 ? 1.141 -19.236 -2.807 1.00 93.81 210 ALA A O 1
ATOM 1563 N N . CYS A 1 211 ? -0.295 -17.910 -3.902 1.00 93.06 211 CYS A N 1
ATOM 1564 C CA . CYS A 1 211 ? -1.468 -18.343 -3.150 1.00 93.06 211 CYS A CA 1
ATOM 1565 C C . CYS A 1 211 ? -1.970 -19.732 -3.546 1.00 93.06 211 CYS A C 1
ATOM 1567 O O . CYS A 1 211 ? -2.243 -20.553 -2.673 1.00 93.06 211 CYS A O 1
ATOM 1569 N N . GLU A 1 212 ? -2.038 -20.027 -4.843 1.00 91.31 212 GLU A N 1
ATOM 1570 C CA . GLU A 1 212 ? -2.473 -21.338 -5.346 1.00 91.31 212 GLU A CA 1
ATOM 1571 C C . GLU A 1 212 ? -1.495 -22.466 -4.969 1.00 91.31 212 GLU A C 1
ATOM 1573 O O . GLU A 1 212 ? -1.903 -23.603 -4.746 1.00 91.31 212 GLU A O 1
ATOM 1578 N N . GLU A 1 213 ? -0.198 -22.164 -4.862 1.00 92.25 213 GLU A N 1
ATOM 1579 C CA . GLU A 1 213 ? 0.836 -23.119 -4.446 1.00 92.25 213 GLU A CA 1
ATOM 1580 C C . GLU A 1 213 ? 1.079 -23.140 -2.925 1.00 92.25 213 GLU A C 1
ATOM 1582 O O . GLU A 1 213 ? 1.950 -23.879 -2.461 1.00 92.25 213 GLU A O 1
ATOM 1587 N N . GLY A 1 214 ? 0.345 -22.342 -2.140 1.00 92.12 214 GLY A N 1
ATOM 1588 C CA . GLY A 1 214 ? 0.463 -22.313 -0.678 1.00 92.12 214 GLY A CA 1
ATOM 1589 C C . GLY A 1 214 ? 1.824 -21.823 -0.173 1.00 92.12 214 GLY A C 1
ATOM 1590 O O . GLY A 1 214 ? 2.379 -22.382 0.774 1.00 92.12 214 GLY A O 1
ATOM 1591 N N . TRP A 1 215 ? 2.403 -20.812 -0.824 1.00 94.12 215 TRP A N 1
ATOM 1592 C CA . TRP A 1 215 ? 3.627 -20.171 -0.350 1.00 94.12 215 TRP A CA 1
ATOM 1593 C C . TRP A 1 215 ? 3.379 -19.480 0.993 1.00 94.12 215 TRP A C 1
ATOM 1595 O O . TRP A 1 215 ? 2.302 -18.938 1.232 1.00 94.12 215 TRP A O 1
ATOM 1605 N N . VAL A 1 216 ? 4.400 -19.445 1.852 1.00 92.88 216 VAL A N 1
ATOM 1606 C CA . VAL A 1 216 ? 4.285 -18.885 3.210 1.00 92.88 216 VAL A CA 1
ATOM 1607 C C . VAL A 1 216 ? 4.025 -17.379 3.234 1.00 92.88 216 VAL A C 1
ATOM 1609 O O . VAL A 1 216 ? 3.607 -16.844 4.256 1.00 92.88 216 VAL A O 1
ATOM 1612 N N . GLU A 1 217 ? 4.288 -16.689 2.126 1.00 92.75 217 GLU A N 1
ATOM 1613 C CA . GLU A 1 217 ? 3.993 -15.270 1.954 1.00 92.75 217 GLU A CA 1
ATOM 1614 C C . GLU A 1 217 ? 2.518 -14.990 1.654 1.00 92.75 217 GLU A C 1
ATOM 1616 O O . GLU A 1 217 ? 2.068 -13.865 1.876 1.00 92.75 217 GLU A O 1
ATOM 1621 N N . CYS A 1 218 ? 1.761 -15.975 1.153 1.00 93.06 218 CYS A N 1
ATOM 1622 C CA . CYS A 1 218 ? 0.343 -15.775 0.893 1.00 93.06 218 CYS A CA 1
ATOM 1623 C C . CYS A 1 218 ? -0.461 -15.915 2.199 1.00 93.06 218 CYS A C 1
ATOM 1625 O O . CYS A 1 218 ? -0.431 -16.977 2.825 1.00 93.06 218 CYS A O 1
ATOM 1627 N N . PRO A 1 219 ? -1.196 -14.872 2.626 1.00 91.50 219 PRO A N 1
ATOM 1628 C CA . PRO A 1 219 ? -2.084 -14.958 3.781 1.00 91.50 219 PRO A CA 1
ATOM 1629 C C . PRO A 1 219 ? -3.318 -15.827 3.460 1.00 91.50 219 PRO A C 1
ATOM 1631 O O . PRO A 1 219 ? -3.635 -16.037 2.286 1.00 91.50 219 PRO A O 1
ATOM 1634 N N . PRO A 1 220 ? -4.097 -16.244 4.474 1.00 91.50 220 PRO A N 1
ATOM 1635 C CA . PRO A 1 220 ? -5.346 -16.976 4.257 1.00 91.50 220 PRO A CA 1
ATOM 1636 C C . PRO A 1 220 ? -6.356 -16.243 3.353 1.00 91.50 220 PRO A C 1
ATOM 1638 O O . PRO A 1 220 ? -7.034 -16.886 2.561 1.00 91.50 220 PRO A O 1
ATOM 1641 N N . ALA A 1 221 ? -6.428 -14.908 3.411 1.00 90.50 221 ALA A N 1
ATOM 1642 C CA . ALA A 1 221 ? -7.293 -14.101 2.540 1.00 90.50 221 ALA A CA 1
ATOM 1643 C C . ALA A 1 221 ? -6.805 -13.992 1.083 1.00 90.50 221 ALA A C 1
ATOM 1645 O O . ALA A 1 221 ? -7.532 -13.504 0.218 1.00 90.50 221 ALA A O 1
ATOM 1646 N N . GLY A 1 222 ? -5.575 -14.422 0.798 1.00 92.31 222 GLY A N 1
ATOM 1647 C CA . GLY A 1 222 ? -4.920 -14.207 -0.484 1.00 92.31 222 GLY A CA 1
ATOM 1648 C C . GLY A 1 222 ? -4.181 -12.871 -0.580 1.00 92.31 222 GLY A C 1
ATOM 1649 O O . GLY A 1 222 ? -4.316 -11.966 0.243 1.00 92.31 222 GLY A O 1
ATOM 1650 N N . LEU A 1 223 ? -3.361 -12.747 -1.618 1.00 91.56 223 LEU A N 1
ATOM 1651 C CA . LEU A 1 223 ? -2.696 -11.499 -1.982 1.00 91.56 223 LEU A CA 1
ATOM 1652 C C . LEU A 1 223 ? -3.583 -10.770 -2.986 1.00 91.56 223 LEU A C 1
ATOM 1654 O O . LEU A 1 223 ? -3.916 -11.387 -3.985 1.00 91.56 223 LEU A O 1
ATOM 1658 N N . PRO A 1 224 ? -3.960 -9.498 -2.804 1.00 90.06 224 PRO A N 1
ATOM 1659 C CA . PRO A 1 224 ? -4.711 -8.794 -3.835 1.00 90.06 224 PRO A CA 1
ATOM 1660 C C . PRO A 1 224 ? -3.817 -8.441 -5.029 1.00 90.06 224 PRO A C 1
ATOM 1662 O O . PRO A 1 224 ? -2.597 -8.329 -4.857 1.00 90.06 224 PRO A O 1
ATOM 1665 N N . PRO A 1 225 ? -4.361 -8.273 -6.244 1.00 87.94 225 PRO A N 1
ATOM 1666 C CA . PRO A 1 225 ? -3.563 -7.884 -7.398 1.00 87.94 225 PRO A CA 1
ATOM 1667 C C . PRO A 1 225 ? -2.900 -6.520 -7.159 1.00 87.94 225 PRO A C 1
ATOM 1669 O O . PRO A 1 225 ? -3.489 -5.594 -6.603 1.00 87.94 225 PRO A O 1
ATOM 1672 N N . MET A 1 226 ? -1.633 -6.415 -7.549 1.00 88.88 226 MET A N 1
ATOM 1673 C CA . MET A 1 226 ? -0.871 -5.177 -7.490 1.00 88.88 226 MET A CA 1
ATOM 1674 C C . MET A 1 226 ? -1.276 -4.257 -8.640 1.00 88.88 226 MET A C 1
ATOM 1676 O O . MET A 1 226 ? -1.651 -4.714 -9.723 1.00 88.88 226 MET A O 1
ATOM 1680 N N . VAL A 1 227 ? -1.157 -2.957 -8.389 1.00 86.75 227 VAL A N 1
ATOM 1681 C CA . VAL A 1 227 ? -1.497 -1.894 -9.334 1.00 86.75 227 VAL A CA 1
ATOM 1682 C C . VAL A 1 227 ? -0.242 -1.173 -9.807 1.00 86.75 227 VAL A C 1
ATOM 1684 O O . VAL A 1 227 ? 0.648 -0.864 -9.013 1.00 86.75 227 VAL A O 1
ATOM 1687 N N . GLU A 1 228 ? -0.172 -0.882 -11.100 1.00 88.31 228 GLU A N 1
ATOM 1688 C CA . GLU A 1 228 ? 0.918 -0.113 -11.700 1.00 88.31 228 GLU A CA 1
ATOM 1689 C C . GLU A 1 228 ? 0.602 1.384 -11.685 1.00 88.31 228 GLU A C 1
ATOM 1691 O O . GLU A 1 228 ? -0.488 1.790 -12.077 1.00 88.31 228 GLU A O 1
ATOM 1696 N N . CYS A 1 229 ? 1.555 2.214 -11.277 1.00 91.00 229 CYS A N 1
ATOM 1697 C CA . CYS A 1 229 ? 1.466 3.670 -11.255 1.00 91.00 229 CYS A CA 1
ATOM 1698 C C . CYS A 1 229 ? 2.127 4.256 -12.512 1.00 91.00 229 CYS A C 1
ATOM 1700 O O . CYS A 1 229 ? 3.297 4.654 -12.495 1.00 91.00 229 CYS A O 1
ATOM 1702 N N . THR A 1 230 ? 1.385 4.325 -13.622 1.00 90.19 230 THR A N 1
ATOM 1703 C CA . THR A 1 230 ? 1.966 4.740 -14.917 1.00 90.19 230 THR A CA 1
ATOM 1704 C C . THR A 1 230 ? 2.410 6.200 -14.935 1.00 90.19 230 THR A C 1
ATOM 1706 O O . THR A 1 230 ? 3.327 6.559 -15.673 1.00 90.19 230 THR A O 1
ATOM 1709 N N . ALA A 1 231 ? 1.835 7.033 -14.059 1.00 90.31 231 ALA A N 1
ATOM 1710 C CA . ALA A 1 231 ? 2.224 8.431 -13.884 1.00 90.31 231 ALA A CA 1
ATOM 1711 C C . ALA A 1 231 ? 3.708 8.618 -13.508 1.00 90.31 231 ALA A C 1
ATOM 1713 O O . ALA A 1 231 ? 4.258 9.697 -13.718 1.00 90.31 231 ALA A O 1
ATOM 1714 N N . CYS A 1 232 ? 4.360 7.590 -12.956 1.00 93.50 232 CYS A N 1
ATOM 1715 C CA . CYS A 1 232 ? 5.758 7.642 -12.526 1.00 93.50 232 CYS A CA 1
ATOM 1716 C C . CYS A 1 232 ? 6.744 6.991 -13.510 1.00 93.50 232 CYS A C 1
ATOM 1718 O O . CYS A 1 232 ? 7.945 6.982 -13.245 1.00 93.50 232 CYS A O 1
ATOM 1720 N N . HIS A 1 233 ? 6.283 6.476 -14.656 1.00 93.75 233 HIS A N 1
ATOM 1721 C CA . HIS A 1 233 ? 7.143 5.729 -15.584 1.00 93.75 233 HIS A CA 1
ATOM 1722 C C . HIS A 1 233 ? 8.253 6.572 -16.199 1.00 93.75 233 HIS A C 1
ATOM 1724 O O . HIS A 1 233 ? 9.379 6.105 -16.310 1.00 93.75 233 HIS A O 1
ATOM 1730 N N . GLU A 1 234 ? 7.976 7.822 -16.572 1.00 94.69 234 GLU A N 1
ATOM 1731 C CA . GLU A 1 234 ? 9.018 8.681 -17.151 1.00 94.69 234 GLU A CA 1
ATOM 1732 C C . GLU A 1 234 ? 10.136 8.981 -16.157 1.00 94.69 234 GLU A C 1
ATOM 1734 O O . GLU A 1 234 ? 11.304 9.047 -16.541 1.00 94.69 234 GLU A O 1
ATOM 1739 N N . CYS A 1 235 ? 9.772 9.117 -14.882 1.00 96.00 235 CYS A N 1
ATOM 1740 C CA . CYS A 1 235 ? 10.723 9.283 -13.799 1.00 96.00 235 CYS A CA 1
ATOM 1741 C C . CYS A 1 235 ? 11.548 7.999 -13.623 1.00 96.00 235 CYS A C 1
ATOM 1743 O O . CYS A 1 235 ? 12.773 8.050 -13.687 1.00 96.00 235 CYS A O 1
ATOM 1745 N N . ALA A 1 236 ? 10.909 6.830 -13.525 1.00 96.31 236 ALA A N 1
ATOM 1746 C CA . ALA A 1 236 ? 11.633 5.566 -13.381 1.00 96.31 236 ALA A CA 1
ATOM 1747 C C . ALA A 1 236 ? 12.486 5.199 -14.609 1.00 96.31 236 ALA A C 1
ATOM 1749 O O . ALA A 1 236 ? 13.521 4.556 -14.472 1.00 96.31 236 ALA A O 1
ATOM 1750 N N . ASN A 1 237 ? 12.103 5.617 -15.819 1.00 96.50 237 ASN A N 1
ATOM 1751 C CA . ASN A 1 237 ? 12.947 5.476 -17.010 1.00 96.50 237 ASN A CA 1
ATOM 1752 C C . ASN A 1 237 ? 14.254 6.271 -16.854 1.00 96.50 237 ASN A C 1
ATOM 1754 O O . ASN A 1 237 ? 15.316 5.798 -17.254 1.00 96.50 237 ASN A O 1
ATOM 1758 N N . SER A 1 238 ? 14.190 7.459 -16.241 1.00 96.50 238 SER A N 1
ATOM 1759 C CA . SER A 1 238 ? 15.386 8.253 -15.933 1.00 96.50 238 SER A CA 1
ATOM 1760 C C . SER A 1 238 ? 16.258 7.618 -14.845 1.00 96.50 238 SER A C 1
ATOM 1762 O O . SER A 1 238 ? 17.482 7.706 -14.929 1.00 96.50 238 SER A O 1
ATOM 1764 N N . GLU A 1 239 ? 15.650 6.940 -13.866 1.00 97.00 239 GLU A N 1
ATOM 1765 C CA . GLU A 1 239 ? 16.370 6.133 -12.873 1.00 97.00 239 GLU A CA 1
ATOM 1766 C C . GLU A 1 239 ? 17.119 4.990 -13.556 1.00 97.00 239 GLU A C 1
ATOM 1768 O O . GLU A 1 239 ? 18.335 4.901 -13.423 1.00 97.00 239 GLU A O 1
ATOM 1773 N N . ALA A 1 240 ? 16.429 4.207 -14.390 1.00 96.88 240 ALA A N 1
ATOM 1774 C CA . ALA A 1 240 ? 17.029 3.100 -15.130 1.00 96.88 240 ALA A CA 1
ATOM 1775 C C . ALA A 1 240 ? 18.194 3.548 -16.029 1.00 96.88 240 ALA A C 1
ATOM 1777 O O . ALA A 1 240 ? 19.243 2.907 -16.038 1.00 96.88 240 ALA A O 1
ATOM 1778 N N . GLU A 1 241 ? 18.042 4.667 -16.748 1.00 96.62 241 GLU A N 1
ATOM 1779 C CA . GLU A 1 241 ? 19.122 5.252 -17.554 1.00 96.62 241 GLU A CA 1
ATOM 1780 C C . GLU A 1 241 ? 20.322 5.657 -16.682 1.00 96.62 241 GLU A C 1
ATOM 1782 O O . GLU A 1 241 ? 21.474 5.381 -17.018 1.00 96.62 241 GLU A O 1
ATOM 1787 N N . TYR A 1 242 ? 20.063 6.297 -15.539 1.00 96.56 242 TYR A N 1
ATOM 1788 C CA . TYR A 1 242 ? 21.117 6.739 -14.635 1.00 96.56 242 TYR A CA 1
ATOM 1789 C C . TYR A 1 242 ? 21.852 5.559 -13.987 1.00 96.56 242 TYR A C 1
ATOM 1791 O O . TYR A 1 242 ? 23.085 5.552 -13.943 1.00 96.56 242 TYR A O 1
ATOM 1799 N N . ASP A 1 243 ? 21.124 4.560 -13.497 1.00 97.12 243 ASP A N 1
ATOM 1800 C CA . ASP A 1 243 ? 21.682 3.413 -12.778 1.00 97.12 243 ASP A CA 1
ATOM 1801 C C . ASP A 1 243 ? 22.448 2.467 -13.707 1.00 97.12 243 ASP A C 1
ATOM 1803 O O . ASP A 1 243 ? 23.489 1.929 -13.316 1.00 97.12 243 ASP A O 1
ATOM 1807 N N . ALA A 1 244 ? 22.027 2.349 -14.973 1.00 95.56 244 ALA A N 1
ATOM 1808 C CA . ALA A 1 244 ? 22.773 1.614 -15.993 1.00 95.56 244 ALA A CA 1
ATOM 1809 C C . ALA A 1 244 ? 24.208 2.154 -16.176 1.00 95.56 244 ALA A C 1
ATOM 1811 O O . ALA A 1 244 ? 25.139 1.384 -16.433 1.00 95.56 244 ALA A O 1
ATOM 1812 N N . GLU A 1 245 ? 24.412 3.465 -16.007 1.00 95.19 245 GLU A N 1
ATOM 1813 C CA . GLU A 1 245 ? 25.723 4.111 -16.140 1.00 95.19 245 GLU A CA 1
ATOM 1814 C C . GLU A 1 245 ? 26.487 4.241 -14.814 1.00 95.19 245 GLU A C 1
ATOM 1816 O O . GLU A 1 245 ? 27.721 4.188 -14.799 1.00 95.19 245 GLU A O 1
ATOM 1821 N N . ASN A 1 246 ? 25.775 4.436 -13.701 1.00 96.06 246 ASN A N 1
ATOM 1822 C CA . ASN A 1 246 ? 26.363 4.841 -12.419 1.00 96.06 246 ASN A CA 1
ATOM 1823 C C . ASN A 1 246 ? 26.372 3.725 -11.361 1.00 96.06 246 ASN A C 1
ATOM 1825 O O . ASN A 1 246 ? 26.985 3.890 -10.302 1.00 96.06 246 ASN A O 1
ATOM 1829 N N . GLY A 1 247 ? 25.784 2.571 -11.677 1.00 94.38 247 GLY A N 1
ATOM 1830 C CA . GLY A 1 247 ? 25.668 1.424 -10.789 1.00 94.38 247 GLY A CA 1
ATOM 1831 C C . GLY A 1 247 ? 24.318 1.375 -10.084 1.00 94.38 247 GLY A C 1
ATOM 1832 O O . GLY A 1 247 ? 23.633 2.385 -9.946 1.00 94.38 247 GLY A O 1
ATOM 1833 N N . ALA A 1 248 ? 23.970 0.174 -9.628 1.00 91.69 248 ALA A N 1
ATOM 1834 C CA . ALA A 1 248 ? 22.637 -0.096 -9.129 1.00 91.69 248 ALA A CA 1
ATOM 1835 C C . ALA A 1 248 ? 22.265 0.737 -7.894 1.00 91.69 248 ALA A C 1
ATOM 1837 O O . ALA A 1 248 ? 23.103 0.925 -7.003 1.00 91.69 248 ALA A O 1
ATOM 1838 N N . HIS A 1 249 ? 21.013 1.190 -7.832 1.00 93.62 249 HIS A N 1
ATOM 1839 C CA . HIS A 1 249 ? 20.441 2.036 -6.782 1.00 93.62 249 HIS A CA 1
ATOM 1840 C C . HIS A 1 249 ? 21.077 3.424 -6.622 1.00 93.62 249 HIS A C 1
ATOM 1842 O O . HIS A 1 249 ? 20.881 4.087 -5.597 1.00 93.62 249 HIS A O 1
ATOM 1848 N N . ALA A 1 250 ? 21.860 3.900 -7.594 1.00 96.62 250 ALA A N 1
ATOM 1849 C CA . ALA A 1 250 ? 22.481 5.223 -7.520 1.00 96.62 250 ALA A CA 1
ATOM 1850 C C . ALA A 1 250 ? 21.451 6.362 -7.657 1.00 96.62 250 ALA A C 1
ATOM 1852 O O . ALA A 1 250 ? 21.710 7.505 -7.260 1.00 96.62 250 ALA A O 1
ATOM 1853 N N . SER A 1 251 ? 20.279 6.051 -8.200 1.00 95.00 251 SER A N 1
ATOM 1854 C CA . SER A 1 251 ? 19.141 6.939 -8.368 1.00 95.00 251 SER A CA 1
ATOM 1855 C C . SER A 1 251 ? 18.122 6.872 -7.219 1.00 95.00 251 SER A C 1
ATOM 1857 O O . SER A 1 251 ? 17.220 7.707 -7.187 1.00 95.00 251 SER A O 1
ATOM 1859 N N . PHE A 1 252 ? 18.298 5.963 -6.248 1.00 94.12 252 PHE A N 1
ATOM 1860 C CA . PHE A 1 252 ? 17.295 5.669 -5.221 1.00 94.12 252 PHE A CA 1
ATOM 1861 C C . PHE A 1 252 ? 16.789 6.916 -4.474 1.00 94.12 252 PHE A C 1
ATOM 1863 O O . PHE A 1 252 ? 17.553 7.687 -3.880 1.00 94.12 252 PHE A O 1
ATOM 1870 N N . GLY A 1 253 ? 15.472 7.069 -4.447 1.00 90.25 253 GLY A N 1
ATOM 1871 C CA . GLY A 1 253 ? 14.702 8.135 -3.829 1.00 90.25 253 GLY A CA 1
ATOM 1872 C C . GLY A 1 253 ? 14.348 9.283 -4.773 1.00 90.25 253 GLY A C 1
ATOM 1873 O O . GLY A 1 253 ? 13.724 10.242 -4.309 1.00 90.25 253 GLY A O 1
ATOM 1874 N N . ARG A 1 254 ? 14.725 9.239 -6.059 1.00 92.81 254 ARG A N 1
ATOM 1875 C CA . ARG A 1 254 ? 14.385 10.303 -7.021 1.00 92.81 254 ARG A CA 1
ATOM 1876 C C . ARG A 1 254 ? 12.893 10.325 -7.311 1.00 92.81 254 ARG A C 1
ATOM 1878 O O . ARG A 1 254 ? 12.285 11.394 -7.213 1.00 92.81 254 ARG A O 1
ATOM 1885 N N . CYS A 1 255 ? 12.296 9.167 -7.572 1.00 92.81 255 CYS A N 1
ATOM 1886 C CA . CYS A 1 255 ? 10.888 9.050 -7.939 1.00 92.81 255 CYS A CA 1
ATOM 1887 C C . CYS A 1 255 ? 9.953 8.764 -6.753 1.00 92.81 255 CYS A C 1
ATOM 1889 O O . CYS A 1 255 ? 8.753 8.558 -6.933 1.00 92.81 255 CYS A O 1
ATOM 1891 N N . GLY A 1 256 ? 10.464 8.820 -5.522 1.00 88.06 256 GLY A N 1
ATOM 1892 C CA . GLY A 1 256 ? 9.656 8.705 -4.304 1.00 88.06 256 GLY A CA 1
ATOM 1893 C C . GLY A 1 256 ? 9.256 7.273 -3.969 1.00 88.06 256 GLY A C 1
ATOM 1894 O O . GLY A 1 256 ? 8.315 7.055 -3.206 1.00 88.06 256 GLY A O 1
ATOM 1895 N N . GLU A 1 257 ? 9.952 6.306 -4.547 1.00 90.06 257 GLU A N 1
ATOM 18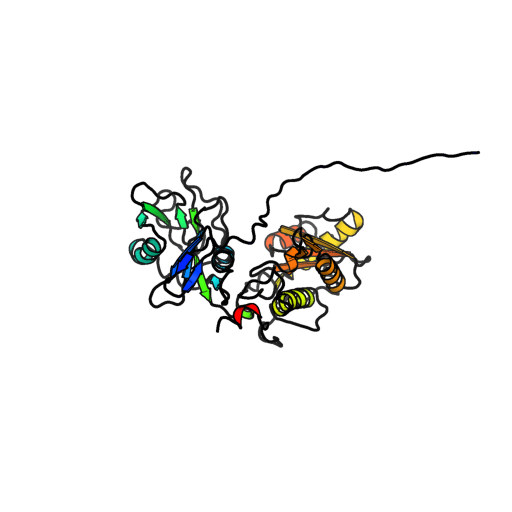96 C CA . GLU A 1 257 ? 9.916 4.902 -4.196 1.00 90.06 257 GLU A CA 1
ATOM 1897 C C . GLU A 1 257 ? 10.357 4.657 -2.745 1.00 90.06 257 GLU A C 1
ATOM 1899 O O . GLU A 1 257 ? 11.095 5.432 -2.129 1.00 90.06 257 GLU A O 1
ATOM 1904 N N . HIS A 1 258 ? 9.892 3.545 -2.183 1.00 86.75 258 HIS A N 1
ATOM 1905 C CA . HIS A 1 258 ? 10.311 3.093 -0.854 1.00 86.75 258 HIS A CA 1
ATOM 1906 C C . HIS A 1 258 ? 11.155 1.825 -0.910 1.00 86.75 258 HIS A C 1
ATOM 1908 O O . HIS A 1 258 ? 11.949 1.575 -0.005 1.00 86.75 258 HIS A O 1
ATOM 1914 N N . VAL A 1 259 ? 10.993 1.038 -1.971 1.00 91.25 259 VAL A N 1
ATOM 1915 C CA . VAL A 1 259 ? 11.801 -0.142 -2.261 1.00 91.25 259 VAL A CA 1
ATOM 1916 C C . VAL A 1 259 ? 12.074 -0.151 -3.758 1.00 91.25 259 VAL A C 1
ATOM 1918 O O . VAL A 1 259 ? 11.164 0.128 -4.535 1.00 91.25 259 VAL A O 1
ATOM 1921 N N . GLN A 1 260 ? 13.296 -0.497 -4.146 1.00 93.25 260 GLN A N 1
ATOM 1922 C CA . GLN A 1 260 ? 13.733 -0.545 -5.536 1.00 93.25 260 GLN A CA 1
ATOM 1923 C C . GLN A 1 260 ? 14.461 -1.858 -5.800 1.00 93.25 260 GLN A C 1
ATOM 1925 O O . GLN A 1 260 ? 15.144 -2.384 -4.919 1.00 93.25 260 GLN A O 1
ATOM 1930 N N . GLY A 1 261 ? 14.306 -2.390 -7.004 1.00 94.31 261 GLY A N 1
ATOM 1931 C CA . GLY A 1 261 ? 15.039 -3.544 -7.500 1.00 94.31 261 GLY A CA 1
ATOM 1932 C C . GLY A 1 261 ? 15.377 -3.346 -8.962 1.00 94.31 261 GLY A C 1
ATOM 1933 O O . GLY A 1 261 ? 14.592 -2.783 -9.720 1.00 94.31 261 GLY A O 1
ATOM 1934 N N . GLU A 1 262 ? 16.552 -3.814 -9.356 1.00 95.38 262 GLU A N 1
ATOM 1935 C CA . GLU A 1 262 ? 17.087 -3.570 -10.688 1.00 95.38 262 GLU A CA 1
ATOM 1936 C C . GLU A 1 262 ? 17.597 -4.854 -11.328 1.00 95.38 262 GLU A C 1
ATOM 1938 O O . GLU A 1 262 ? 18.135 -5.741 -10.661 1.00 95.38 262 GLU A O 1
ATOM 1943 N N . GLY A 1 263 ? 17.427 -4.964 -12.641 1.00 94.25 263 GLY A N 1
ATOM 1944 C CA . GLY A 1 263 ? 17.850 -6.150 -13.367 1.00 94.25 263 GLY A CA 1
ATOM 1945 C C . GLY A 1 263 ? 17.883 -5.959 -14.873 1.00 94.25 263 GLY A C 1
ATOM 1946 O O . GLY A 1 263 ? 17.231 -5.085 -15.439 1.00 94.25 263 GLY A O 1
ATOM 1947 N N . GLY A 1 264 ? 18.666 -6.809 -15.534 1.00 92.56 264 GLY A N 1
ATOM 1948 C CA . GLY A 1 264 ? 18.738 -6.869 -16.991 1.00 92.56 264 GLY A CA 1
ATOM 1949 C C . GLY A 1 264 ? 17.795 -7.928 -17.553 1.00 92.56 264 GLY A C 1
ATOM 1950 O O . GLY A 1 264 ? 17.745 -9.048 -17.045 1.00 92.56 264 GLY A O 1
ATOM 1951 N N . GLY A 1 265 ? 17.093 -7.601 -18.634 1.00 89.81 265 GLY A N 1
ATOM 1952 C CA . GLY A 1 265 ? 16.174 -8.517 -19.308 1.00 89.81 265 GLY A CA 1
ATOM 1953 C C . GLY A 1 265 ? 15.759 -8.005 -20.683 1.00 89.81 265 GLY A C 1
ATOM 1954 O O . GLY A 1 265 ? 15.886 -6.818 -20.983 1.00 89.81 265 GLY A O 1
ATOM 1955 N N . ALA A 1 266 ? 15.247 -8.890 -21.541 1.00 88.62 266 ALA A N 1
ATOM 1956 C CA . ALA A 1 266 ? 14.628 -8.441 -22.790 1.00 88.62 266 ALA A CA 1
ATOM 1957 C C . ALA A 1 266 ? 13.307 -7.719 -22.487 1.00 88.62 266 ALA A C 1
ATOM 1959 O O . ALA A 1 266 ? 12.959 -6.722 -23.128 1.00 88.62 266 ALA A O 1
ATOM 1960 N N . THR A 1 267 ? 12.608 -8.214 -21.469 1.00 88.69 267 THR A N 1
ATOM 1961 C CA . THR A 1 267 ? 11.374 -7.661 -20.931 1.00 88.69 267 THR A CA 1
ATOM 1962 C C . THR A 1 267 ? 11.463 -7.514 -19.417 1.00 88.69 267 THR A C 1
ATOM 1964 O O . THR A 1 267 ? 12.222 -8.207 -18.743 1.00 88.69 267 THR A O 1
ATOM 1967 N N . CYS A 1 268 ? 10.614 -6.6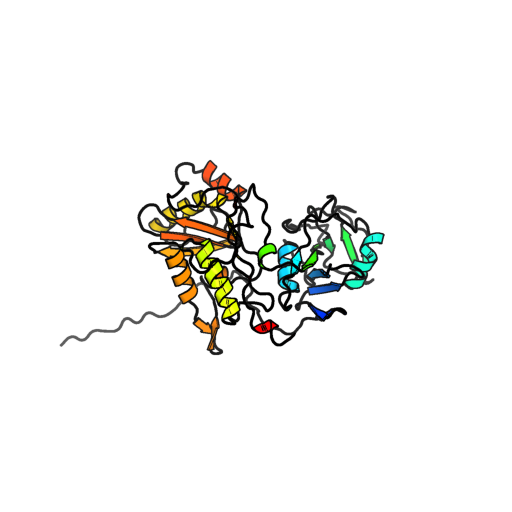55 -18.869 1.00 89.25 268 CYS A N 1
ATOM 1968 C CA . CYS A 1 268 ? 10.439 -6.530 -17.429 1.00 89.25 268 CYS A CA 1
ATOM 1969 C C . CYS A 1 268 ? 9.992 -7.841 -16.758 1.00 89.25 268 CYS A C 1
ATOM 1971 O O . CYS A 1 268 ? 10.381 -8.124 -15.626 1.00 89.25 268 CYS A O 1
ATOM 1973 N N . ALA A 1 269 ? 9.221 -8.677 -17.464 1.00 91.19 269 ALA A N 1
ATOM 1974 C CA . ALA A 1 269 ? 8.818 -9.987 -16.966 1.00 91.19 269 ALA A CA 1
ATOM 1975 C C . ALA A 1 269 ? 10.024 -10.902 -16.683 1.00 91.19 269 ALA A C 1
ATOM 1977 O O . ALA A 1 269 ? 9.993 -11.646 -15.706 1.00 91.19 269 ALA A O 1
ATOM 1978 N N . ASP A 1 270 ? 11.103 -10.791 -17.468 1.00 92.69 270 ASP A N 1
ATOM 1979 C CA . ASP A 1 270 ? 12.339 -11.552 -17.236 1.00 92.69 270 ASP A CA 1
ATOM 1980 C C . ASP A 1 270 ? 12.991 -11.162 -15.900 1.00 92.69 270 ASP A C 1
ATOM 1982 O O . ASP A 1 270 ? 13.494 -12.018 -15.173 1.00 92.69 270 ASP A O 1
ATOM 1986 N N . VAL A 1 271 ? 12.954 -9.869 -15.559 1.00 94.94 271 VAL A N 1
ATOM 1987 C CA . VAL A 1 271 ? 13.500 -9.338 -14.302 1.00 94.94 271 VAL A CA 1
ATOM 1988 C C . VAL A 1 271 ? 12.659 -9.799 -13.111 1.00 94.94 271 VAL A C 1
ATOM 1990 O O . VAL A 1 271 ? 13.203 -10.259 -12.111 1.00 94.94 271 VAL A O 1
ATOM 1993 N N . ILE A 1 272 ? 11.332 -9.763 -13.241 1.00 95.62 272 ILE A N 1
ATOM 1994 C CA . ILE A 1 272 ? 10.402 -10.266 -12.218 1.00 95.62 272 ILE A CA 1
ATOM 1995 C C . ILE A 1 272 ? 10.620 -11.765 -11.973 1.00 95.62 272 ILE A C 1
ATOM 1997 O O . ILE A 1 272 ? 10.682 -12.201 -10.825 1.00 95.62 272 ILE A O 1
ATOM 2001 N N . ASP A 1 273 ? 10.780 -12.554 -13.035 1.00 95.44 273 ASP A N 1
ATOM 2002 C CA . ASP A 1 273 ? 11.071 -13.985 -12.924 1.00 95.44 273 ASP A CA 1
ATOM 2003 C C . ASP A 1 273 ? 12.409 -14.251 -12.247 1.00 95.44 273 ASP A C 1
ATOM 2005 O O . ASP A 1 273 ? 12.504 -15.145 -11.402 1.00 95.44 273 ASP A O 1
ATOM 2009 N N . ALA A 1 274 ? 13.432 -13.462 -12.585 1.00 96.06 274 ALA A N 1
ATOM 2010 C CA . ALA A 1 274 ? 14.724 -13.536 -11.926 1.00 96.06 274 ALA A CA 1
ATOM 2011 C C . ALA A 1 274 ? 14.583 -13.252 -10.423 1.00 96.06 274 ALA A C 1
ATOM 2013 O O . ALA A 1 274 ? 15.036 -14.071 -9.626 1.00 96.06 274 ALA A O 1
ATOM 2014 N N . PHE A 1 275 ? 13.873 -12.190 -10.031 1.00 96.94 275 PHE A N 1
ATOM 2015 C CA . PHE A 1 275 ? 13.629 -11.854 -8.623 1.00 96.94 275 PHE A CA 1
ATOM 2016 C C . PHE A 1 275 ? 12.870 -12.949 -7.877 1.00 96.94 275 PHE A C 1
ATOM 2018 O O . PHE A 1 275 ? 13.249 -13.317 -6.770 1.00 96.94 275 PHE A O 1
ATOM 2025 N N . VAL A 1 276 ? 11.835 -13.535 -8.479 1.00 96.69 276 VAL A N 1
ATOM 2026 C CA . VAL A 1 276 ? 11.113 -14.653 -7.854 1.00 96.69 276 VAL A CA 1
ATOM 2027 C C . VAL A 1 276 ? 11.985 -15.907 -7.753 1.00 96.69 276 VAL A C 1
ATOM 2029 O O . VAL A 1 276 ? 11.867 -16.668 -6.790 1.00 96.69 276 VAL A O 1
ATOM 2032 N N . SER A 1 277 ? 12.902 -16.124 -8.697 1.00 95.88 277 SER A N 1
ATOM 2033 C CA . SER A 1 277 ? 13.844 -17.248 -8.643 1.00 95.88 277 SER A CA 1
ATOM 2034 C C . SER A 1 277 ? 14.875 -17.137 -7.512 1.00 95.88 277 SER A C 1
ATOM 2036 O O . SER A 1 277 ? 15.480 -18.146 -7.154 1.00 95.88 277 SER A O 1
ATOM 2038 N N . GLU A 1 278 ? 15.037 -15.952 -6.909 1.00 95.00 278 GLU A N 1
ATOM 2039 C CA . GLU A 1 278 ? 15.897 -15.736 -5.736 1.00 95.00 278 GLU A CA 1
ATOM 2040 C C . GLU A 1 278 ? 15.346 -16.380 -4.459 1.00 95.00 278 GLU A C 1
ATOM 2042 O O . GLU A 1 278 ? 16.049 -16.430 -3.447 1.00 95.00 278 GLU A O 1
ATOM 2047 N N . ARG A 1 279 ? 14.108 -16.898 -4.486 1.00 95.19 279 ARG A N 1
ATOM 2048 C CA . ARG A 1 279 ? 13.548 -17.669 -3.373 1.00 95.19 279 ARG A CA 1
ATOM 2049 C C . ARG A 1 279 ? 14.516 -18.751 -2.922 1.00 95.19 279 ARG A C 1
ATOM 2051 O O . ARG A 1 279 ? 14.962 -19.587 -3.708 1.00 95.19 279 ARG A O 1
ATOM 2058 N N . ALA A 1 280 ? 14.764 -18.778 -1.621 1.00 94.94 280 ALA A N 1
ATOM 2059 C CA . ALA A 1 280 ? 15.708 -19.690 -0.998 1.00 94.94 280 ALA A CA 1
ATOM 2060 C C . ALA A 1 280 ? 15.125 -20.262 0.301 1.00 94.94 280 ALA A C 1
ATOM 2062 O O . ALA A 1 280 ? 14.276 -19.618 0.923 1.00 94.94 280 ALA A O 1
ATOM 2063 N N . PRO A 1 281 ? 15.551 -21.468 0.717 1.00 95.50 281 PRO A N 1
ATOM 2064 C CA . PRO A 1 281 ? 15.160 -22.011 2.008 1.00 95.50 281 PRO A CA 1
ATOM 2065 C C . PRO A 1 281 ? 15.770 -21.188 3.151 1.00 95.50 281 PRO A C 1
ATOM 2067 O O . PRO A 1 281 ? 16.940 -20.806 3.086 1.00 95.50 281 PRO A O 1
ATOM 2070 N N . ASP A 1 282 ? 14.989 -20.953 4.201 1.00 93.12 282 ASP A N 1
ATOM 2071 C CA . ASP A 1 282 ? 15.480 -20.450 5.485 1.00 93.12 282 ASP A CA 1
ATOM 2072 C C . ASP A 1 282 ? 16.182 -21.552 6.311 1.00 93.12 282 ASP A C 1
ATOM 2074 O O . ASP A 1 282 ? 16.435 -22.661 5.828 1.00 93.12 282 ASP A O 1
ATOM 2078 N N . GLU A 1 283 ? 16.511 -21.256 7.574 1.00 94.19 283 GLU A N 1
ATOM 2079 C CA . GLU A 1 283 ? 17.155 -22.207 8.496 1.00 94.19 283 GLU A CA 1
ATOM 2080 C C . GLU A 1 283 ? 16.307 -23.465 8.770 1.00 94.19 283 GLU A C 1
ATOM 2082 O O . GLU A 1 283 ? 16.853 -24.521 9.101 1.00 94.19 283 GLU A O 1
ATOM 2087 N N . GLU A 1 284 ? 14.988 -23.379 8.587 1.00 94.44 284 GLU A N 1
ATOM 2088 C CA . GLU A 1 284 ? 14.029 -24.473 8.758 1.00 94.44 284 GLU A CA 1
ATOM 2089 C C . GLU A 1 284 ? 13.754 -25.232 7.447 1.00 94.44 284 GLU A C 1
ATOM 2091 O O . GLU A 1 284 ? 13.030 -26.230 7.440 1.00 94.44 284 GLU A O 1
ATOM 2096 N N . GLY A 1 285 ? 14.363 -24.807 6.336 1.00 94.44 285 GLY A N 1
ATOM 2097 C CA . GLY A 1 285 ? 14.163 -25.394 5.013 1.00 94.44 285 GLY A CA 1
ATOM 2098 C C . GLY A 1 285 ? 12.914 -24.885 4.288 1.00 94.44 285 GLY A C 1
ATOM 2099 O O . GLY A 1 285 ? 12.544 -25.448 3.256 1.00 94.44 285 GLY A O 1
ATOM 2100 N N . ILE A 1 286 ? 12.258 -23.843 4.802 1.00 94.19 286 ILE A N 1
ATOM 2101 C CA . ILE A 1 286 ? 11.057 -23.245 4.219 1.00 94.19 286 ILE A CA 1
ATOM 2102 C C . ILE A 1 286 ? 11.481 -22.253 3.137 1.00 94.19 286 ILE A C 1
ATOM 2104 O O . ILE A 1 286 ? 12.246 -21.329 3.395 1.00 94.19 286 ILE A O 1
ATOM 2108 N N . MET A 1 287 ? 10.972 -22.428 1.915 1.00 95.12 287 MET A N 1
ATOM 2109 C CA . MET A 1 287 ? 11.251 -21.512 0.804 1.00 95.12 287 MET A CA 1
ATOM 2110 C C . MET A 1 287 ? 10.623 -20.143 1.067 1.00 95.12 287 MET A C 1
ATOM 2112 O O . MET A 1 287 ? 9.395 -20.036 1.095 1.00 95.12 287 MET A O 1
ATOM 2116 N N . ARG A 1 288 ? 11.458 -19.106 1.184 1.00 95.00 288 ARG A N 1
ATOM 2117 C CA . ARG A 1 288 ? 11.017 -17.730 1.415 1.00 95.00 288 ARG A CA 1
ATOM 2118 C C . ARG A 1 288 ? 11.432 -16.776 0.310 1.00 95.00 288 ARG A C 1
ATOM 2120 O O . ARG A 1 288 ? 12.522 -16.878 -0.252 1.00 95.00 288 ARG A O 1
ATOM 2127 N N . CYS A 1 289 ? 10.564 -15.814 0.044 1.00 94.81 289 CYS A N 1
ATOM 2128 C CA . CYS A 1 289 ? 10.870 -14.605 -0.697 1.00 94.81 289 CYS A CA 1
ATOM 2129 C C . CYS A 1 289 ? 11.550 -13.596 0.224 1.00 94.81 289 CYS A C 1
ATOM 2131 O O . CYS A 1 289 ? 10.911 -12.951 1.052 1.00 94.81 289 CYS A O 1
ATOM 2133 N N . THR A 1 290 ? 12.857 -13.441 0.047 1.00 88.31 290 THR A N 1
ATOM 2134 C CA . THR A 1 290 ? 13.649 -12.354 0.631 1.00 88.31 290 THR A CA 1
ATOM 2135 C C . THR A 1 290 ? 14.226 -11.492 -0.495 1.00 88.31 290 THR A C 1
ATOM 2137 O O . THR A 1 290 ? 14.036 -11.806 -1.672 1.00 88.31 290 THR A O 1
ATOM 2140 N N . GLY A 1 291 ? 14.867 -10.368 -0.158 1.00 90.31 291 GLY A N 1
ATOM 2141 C CA . GLY A 1 291 ? 15.475 -9.486 -1.160 1.00 90.31 291 GLY A CA 1
ATOM 2142 C C . GLY A 1 291 ? 14.458 -8.993 -2.192 1.00 90.31 291 GLY A C 1
ATOM 2143 O O . GLY A 1 291 ? 13.410 -8.462 -1.816 1.00 90.31 291 GLY A O 1
ATOM 2144 N N . HIS A 1 292 ? 14.743 -9.202 -3.479 1.00 93.69 292 HIS A N 1
ATOM 2145 C CA . HIS A 1 292 ? 13.906 -8.698 -4.566 1.00 93.69 292 HIS A CA 1
ATOM 2146 C C . HIS A 1 292 ? 12.586 -9.467 -4.743 1.00 93.69 292 HIS A C 1
ATOM 2148 O O . HIS A 1 292 ? 11.629 -8.900 -5.271 1.00 93.69 292 HIS A O 1
ATOM 2154 N N . CYS A 1 293 ? 12.474 -10.719 -4.270 1.00 95.00 293 CYS A N 1
ATOM 2155 C CA . CYS A 1 293 ? 11.189 -11.431 -4.325 1.00 95.00 293 CYS A CA 1
ATOM 2156 C C . CYS A 1 293 ? 10.155 -10.821 -3.364 1.00 95.00 293 CYS A C 1
ATOM 2158 O O . CYS A 1 293 ? 8.964 -10.763 -3.671 1.00 95.00 293 CYS A O 1
ATOM 2160 N N . GLY A 1 294 ? 10.598 -10.370 -2.185 1.00 94.50 294 GLY A N 1
ATOM 2161 C CA . GLY A 1 294 ? 9.717 -9.934 -1.096 1.00 94.50 294 GLY A CA 1
ATOM 2162 C C . GLY A 1 294 ? 8.677 -8.883 -1.513 1.00 94.50 294 GLY A C 1
ATOM 2163 O O . GLY A 1 294 ? 7.492 -9.073 -1.238 1.00 94.50 294 GLY A O 1
ATOM 2164 N N . PRO A 1 295 ? 9.066 -7.797 -2.207 1.00 94.56 295 PRO A N 1
ATOM 2165 C CA . PRO A 1 295 ? 8.126 -6.787 -2.691 1.00 94.56 295 PRO A CA 1
ATOM 2166 C C . PRO A 1 295 ? 7.036 -7.319 -3.630 1.00 94.56 295 PRO A C 1
ATOM 2168 O O . PRO A 1 295 ? 5.910 -6.828 -3.576 1.00 94.56 295 PRO A O 1
ATOM 2171 N N . ILE A 1 296 ? 7.328 -8.340 -4.444 1.00 94.88 296 ILE A N 1
ATOM 2172 C CA . ILE A 1 296 ? 6.382 -8.914 -5.418 1.00 94.88 296 ILE A CA 1
ATOM 2173 C C . ILE A 1 296 ? 5.215 -9.591 -4.692 1.00 94.88 296 ILE A C 1
ATOM 2175 O O . ILE A 1 296 ? 4.051 -9.387 -5.044 1.00 94.88 296 ILE A O 1
ATOM 2179 N N . VAL A 1 297 ? 5.515 -10.351 -3.638 1.00 94.25 297 VAL A N 1
ATOM 2180 C CA . VAL A 1 297 ? 4.534 -11.108 -2.840 1.00 94.25 297 VAL A CA 1
ATOM 2181 C C . VAL A 1 297 ? 4.182 -10.424 -1.516 1.00 94.25 297 VAL A C 1
ATOM 2183 O O . VAL A 1 297 ? 3.645 -11.052 -0.610 1.00 94.25 297 VAL A O 1
ATOM 2186 N N . ALA A 1 298 ? 4.461 -9.124 -1.390 1.00 91.81 298 ALA A N 1
ATOM 2187 C CA . ALA A 1 298 ? 4.135 -8.375 -0.185 1.00 91.81 298 ALA A CA 1
ATOM 2188 C C . ALA A 1 298 ? 2.616 -8.349 0.062 1.00 91.81 298 ALA A C 1
ATOM 2190 O O . ALA A 1 298 ? 1.823 -8.141 -0.866 1.00 91.81 298 ALA A O 1
ATOM 2191 N N . HIS A 1 299 ? 2.236 -8.541 1.326 1.00 89.06 299 HIS A N 1
ATOM 2192 C CA . HIS A 1 299 ? 0.849 -8.526 1.783 1.00 89.06 299 HIS A CA 1
ATOM 2193 C C . HIS A 1 299 ? 0.149 -7.194 1.481 1.00 89.06 299 HIS A C 1
ATOM 2195 O O . HIS A 1 299 ? 0.787 -6.139 1.465 1.00 89.06 299 HIS A O 1
ATOM 2201 N N . GLY A 1 300 ? -1.173 -7.242 1.309 1.00 88.38 300 GLY A N 1
ATOM 2202 C CA . GLY A 1 300 ? -2.004 -6.049 1.192 1.00 88.38 300 GLY A CA 1
ATOM 2203 C C . GLY A 1 300 ? -1.969 -5.389 -0.184 1.00 88.38 300 GLY A C 1
ATOM 2204 O O . GLY A 1 300 ? -1.392 -5.913 -1.144 1.00 88.38 300 GLY A O 1
ATOM 2205 N N . CYS A 1 301 ? -2.619 -4.235 -0.282 1.00 87.00 301 CYS A N 1
ATOM 2206 C CA . CYS A 1 301 ? -2.790 -3.510 -1.531 1.00 87.00 301 CYS A CA 1
ATOM 2207 C C . CYS A 1 301 ? -1.564 -2.663 -1.870 1.00 87.00 301 CYS A C 1
ATOM 2209 O O . CYS A 1 301 ? -1.435 -1.508 -1.448 1.00 87.00 301 CYS A O 1
ATOM 2211 N N . GLN A 1 302 ? -0.693 -3.232 -2.693 1.00 87.31 302 GLN A N 1
ATOM 2212 C CA . GLN A 1 302 ? 0.564 -2.628 -3.116 1.00 87.31 302 GLN A CA 1
ATOM 2213 C C . GLN A 1 302 ? 0.433 -1.879 -4.450 1.00 87.31 302 GLN A C 1
ATOM 2215 O O . GLN A 1 302 ? -0.386 -2.231 -5.303 1.00 87.31 302 GLN A O 1
ATOM 2220 N N . THR A 1 303 ? 1.291 -0.879 -4.646 1.00 89.00 303 THR A N 1
ATOM 2221 C CA . THR A 1 303 ? 1.585 -0.306 -5.965 1.00 89.00 303 THR A CA 1
ATOM 2222 C C . THR A 1 303 ? 3.018 -0.582 -6.363 1.00 89.00 303 THR A C 1
ATOM 2224 O O . THR A 1 303 ? 3.900 -0.752 -5.512 1.00 89.00 303 THR A O 1
ATOM 2227 N N . PHE A 1 304 ? 3.255 -0.545 -7.665 1.00 92.25 304 PHE A N 1
ATOM 2228 C CA . PHE A 1 304 ? 4.591 -0.441 -8.218 1.00 92.25 304 PHE A CA 1
ATOM 2229 C C . PHE A 1 304 ? 4.598 0.475 -9.437 1.00 92.25 304 PHE A C 1
ATOM 2231 O O . PHE A 1 304 ? 3.555 0.817 -9.985 1.00 92.25 304 PHE A O 1
ATOM 2238 N N . PHE A 1 305 ? 5.780 0.860 -9.871 1.00 93.56 305 PHE A N 1
ATOM 2239 C CA . PHE A 1 305 ? 6.029 1.448 -11.176 1.00 93.56 305 PHE A CA 1
ATOM 2240 C C . PHE A 1 305 ? 7.410 1.001 -11.632 1.00 93.56 305 PHE A C 1
ATOM 2242 O O . PHE A 1 305 ? 8.203 0.495 -10.838 1.00 93.56 305 PHE A O 1
ATOM 2249 N N . TRP A 1 306 ? 7.703 1.141 -12.913 1.00 94.94 306 TRP A N 1
ATOM 2250 C CA . TRP A 1 306 ? 8.975 0.687 -13.452 1.00 94.94 306 TRP A CA 1
ATOM 2251 C C . TRP A 1 306 ? 9.457 1.604 -14.560 1.00 94.94 306 TRP A C 1
ATOM 2253 O O . TRP A 1 306 ? 8.691 2.383 -15.132 1.00 94.94 306 TRP A O 1
ATOM 2263 N N . GLY A 1 307 ? 10.741 1.478 -14.854 1.00 94.94 307 GLY A N 1
ATOM 2264 C CA . GLY A 1 307 ? 11.371 2.112 -15.987 1.00 94.94 307 GLY A CA 1
ATOM 2265 C C . GLY A 1 307 ? 12.369 1.198 -16.666 1.00 94.94 307 GLY A C 1
ATOM 2266 O O . GLY A 1 307 ? 12.777 0.169 -16.121 1.00 94.94 307 GLY A O 1
ATOM 2267 N N . LYS A 1 308 ? 12.737 1.580 -17.881 1.00 95.69 308 LYS A N 1
ATOM 2268 C CA . LYS A 1 308 ? 13.732 0.910 -18.701 1.00 95.69 308 LYS A CA 1
ATOM 2269 C C . LYS A 1 308 ? 14.644 1.948 -19.334 1.00 95.69 308 LYS A C 1
ATOM 2271 O O . LYS A 1 308 ? 14.169 2.962 -19.851 1.00 95.69 308 LYS A O 1
ATOM 2276 N N . ASP A 1 309 ? 15.937 1.667 -19.298 1.00 94.75 309 ASP A N 1
ATOM 2277 C CA . ASP A 1 309 ? 16.927 2.455 -20.016 1.00 94.75 309 ASP A CA 1
ATOM 2278 C C . ASP A 1 309 ? 16.713 2.352 -21.538 1.00 94.75 309 ASP A C 1
ATOM 2280 O O . ASP A 1 309 ? 16.000 1.476 -22.040 1.00 94.75 309 ASP A O 1
ATOM 2284 N N . ARG A 1 310 ? 17.327 3.252 -22.303 1.00 91.94 310 ARG A N 1
ATOM 2285 C CA . ARG A 1 310 ? 17.075 3.314 -23.751 1.00 91.94 310 ARG A CA 1
ATOM 2286 C C . ARG A 1 310 ? 17.642 2.128 -24.524 1.00 91.94 310 ARG A C 1
ATOM 2288 O O . ARG A 1 310 ? 17.024 1.699 -25.498 1.00 91.94 310 ARG A O 1
ATOM 2295 N N . ASP A 1 311 ? 18.800 1.609 -24.117 1.00 87.38 311 ASP A N 1
ATOM 2296 C CA . ASP A 1 311 ? 19.658 0.857 -25.039 1.00 87.38 311 ASP A CA 1
ATOM 2297 C C . ASP A 1 311 ? 20.158 -0.498 -24.507 1.00 87.38 311 ASP A C 1
ATOM 2299 O O . ASP A 1 311 ? 20.491 -1.379 -25.305 1.00 87.38 311 ASP A O 1
ATOM 2303 N N . SER A 1 312 ? 20.228 -0.705 -23.190 1.00 87.94 312 SER A N 1
ATOM 2304 C CA . SER A 1 312 ? 20.892 -1.870 -22.584 1.00 87.94 312 SER A CA 1
ATOM 2305 C C . SER A 1 312 ? 19.943 -2.971 -22.104 1.00 87.94 312 SER A C 1
ATOM 2307 O O . SER A 1 312 ? 20.374 -4.117 -21.953 1.00 87.94 312 SER A O 1
ATOM 2309 N N . GLY A 1 313 ? 18.654 -2.672 -21.922 1.00 90.38 313 GLY A N 1
ATOM 2310 C CA . GLY A 1 313 ? 17.690 -3.623 -21.361 1.00 90.38 313 GLY A CA 1
ATOM 2311 C C . GLY A 1 313 ? 17.718 -3.680 -19.831 1.00 90.38 313 GLY A C 1
ATOM 2312 O O . GLY A 1 313 ? 17.255 -4.657 -19.236 1.00 90.38 313 GLY A O 1
ATOM 2313 N N . PHE A 1 314 ? 18.274 -2.651 -19.203 1.00 95.44 314 PHE A N 1
ATOM 2314 C CA . PHE A 1 314 ? 18.274 -2.434 -17.770 1.00 95.44 314 PHE A CA 1
ATOM 2315 C C . PHE A 1 314 ? 16.913 -1.897 -17.328 1.00 95.44 314 PHE A C 1
ATOM 2317 O O . PHE A 1 314 ? 16.388 -0.946 -17.907 1.00 95.44 314 PHE A O 1
ATOM 2324 N N . HIS A 1 315 ? 16.329 -2.529 -16.315 1.00 96.19 315 HIS A N 1
ATOM 2325 C CA . HIS A 1 315 ? 15.046 -2.137 -15.751 1.00 96.19 315 HIS A CA 1
ATOM 2326 C C . HIS A 1 315 ? 15.209 -1.767 -14.284 1.00 96.19 315 HIS A C 1
ATOM 2328 O O . HIS A 1 315 ? 15.875 -2.484 -13.535 1.00 96.19 315 HIS A O 1
ATOM 2334 N N . THR A 1 316 ? 14.501 -0.717 -13.885 1.00 96.12 316 THR A N 1
ATOM 2335 C CA . THR A 1 316 ? 14.307 -0.322 -12.489 1.00 96.12 316 THR A CA 1
ATOM 2336 C C . THR A 1 316 ? 12.851 -0.580 -12.126 1.00 96.12 316 THR A C 1
ATOM 2338 O O . THR A 1 316 ? 11.945 -0.121 -12.819 1.00 96.12 316 THR A O 1
ATOM 2341 N N . LEU A 1 317 ? 12.611 -1.346 -11.064 1.00 95.94 317 LEU A N 1
ATOM 2342 C CA . LEU A 1 317 ? 11.291 -1.641 -10.516 1.00 95.94 317 LEU A CA 1
ATOM 2343 C C . LEU A 1 317 ? 11.188 -0.998 -9.135 1.00 95.94 317 LEU A C 1
ATOM 2345 O O . LEU A 1 317 ? 11.974 -1.300 -8.241 1.00 95.94 317 LEU A O 1
ATOM 2349 N N . ASN A 1 318 ? 10.191 -0.144 -8.960 1.00 95.62 318 ASN A N 1
ATOM 2350 C CA . ASN A 1 318 ? 9.950 0.621 -7.749 1.00 95.62 318 ASN A CA 1
ATOM 2351 C C . ASN A 1 318 ? 8.641 0.176 -7.107 1.00 95.62 318 ASN A C 1
ATOM 2353 O O . ASN A 1 318 ? 7.598 0.161 -7.758 1.00 95.62 318 ASN A O 1
ATOM 2357 N N . TRP A 1 319 ? 8.670 -0.156 -5.821 1.00 92.69 319 TRP A N 1
ATOM 2358 C CA . TRP A 1 319 ? 7.519 -0.688 -5.095 1.00 92.69 319 TRP A CA 1
ATOM 2359 C C . TRP A 1 319 ? 7.090 0.206 -3.934 1.00 92.69 319 TRP A C 1
ATOM 2361 O O . TRP A 1 319 ? 7.850 1.033 -3.417 1.00 92.69 319 TRP A O 1
ATOM 2371 N N . ARG A 1 320 ? 5.857 -0.044 -3.477 1.00 85.25 320 ARG A N 1
ATOM 2372 C CA . ARG A 1 320 ? 5.237 0.538 -2.276 1.00 85.25 320 ARG A CA 1
ATOM 2373 C C . ARG A 1 320 ? 5.042 2.054 -2.334 1.00 85.25 320 ARG A C 1
ATOM 2375 O O . ARG A 1 320 ? 4.901 2.687 -1.296 1.00 85.25 320 ARG A O 1
ATOM 2382 N N . SER A 1 321 ? 5.029 2.641 -3.527 1.00 80.88 321 SER A N 1
ATOM 2383 C CA . SER A 1 321 ? 4.776 4.069 -3.710 1.00 80.88 321 SER A CA 1
ATOM 2384 C C . SER A 1 321 ? 4.088 4.343 -5.044 1.00 80.88 321 SER A C 1
ATOM 2386 O O . SER A 1 321 ? 4.226 3.585 -6.004 1.00 80.88 321 SER A O 1
ATOM 2388 N N . CYS A 1 322 ? 3.313 5.419 -5.073 1.00 86.12 322 CYS A N 1
ATOM 2389 C CA . CYS A 1 322 ? 2.825 6.080 -6.279 1.00 86.12 322 CYS A CA 1
ATOM 2390 C C . CYS A 1 322 ? 2.791 7.587 -5.988 1.00 86.12 322 CYS A C 1
ATOM 2392 O O . CYS A 1 322 ? 1.737 8.227 -5.986 1.00 86.12 322 CYS A O 1
ATOM 2394 N N . ASN A 1 323 ? 3.953 8.146 -5.632 1.00 88.62 323 ASN A N 1
ATOM 2395 C CA . ASN A 1 323 ? 4.101 9.559 -5.292 1.00 88.62 323 ASN A CA 1
ATOM 2396 C C . ASN A 1 323 ? 4.147 10.422 -6.561 1.00 88.62 323 ASN A C 1
ATOM 2398 O O . ASN A 1 323 ? 5.186 10.955 -6.950 1.00 88.62 323 ASN A O 1
ATOM 2402 N N . VAL A 1 324 ? 2.986 10.562 -7.204 1.00 89.38 324 VAL A N 1
ATOM 2403 C CA . VAL A 1 324 ? 2.823 11.295 -8.467 1.00 89.38 324 VAL A CA 1
ATOM 2404 C C . VAL A 1 324 ? 3.397 12.707 -8.381 1.00 89.38 324 VAL A C 1
ATOM 2406 O O . VAL A 1 324 ? 4.062 13.153 -9.311 1.00 89.38 324 VAL A O 1
ATOM 2409 N N . ALA A 1 325 ? 3.188 13.398 -7.257 1.00 91.00 325 ALA A N 1
ATOM 2410 C CA . ALA A 1 325 ? 3.698 14.750 -7.056 1.00 91.00 325 ALA A CA 1
ATOM 2411 C C . ALA A 1 325 ? 5.232 14.798 -7.119 1.00 91.00 325 ALA A C 1
ATOM 2413 O O . ALA A 1 325 ? 5.792 15.686 -7.759 1.00 91.00 325 ALA A O 1
ATOM 2414 N N . GLN A 1 326 ? 5.912 13.829 -6.501 1.00 93.31 326 GLN A N 1
ATOM 2415 C CA . GLN A 1 326 ? 7.368 13.741 -6.552 1.00 93.31 326 GLN A CA 1
ATOM 2416 C C . GLN A 1 326 ? 7.871 13.354 -7.946 1.00 93.31 326 GLN A C 1
ATOM 2418 O O . GLN A 1 326 ? 8.762 14.029 -8.459 1.00 93.31 326 GLN A O 1
ATOM 2423 N N . CYS A 1 327 ? 7.268 12.348 -8.589 1.00 93.75 327 CYS A N 1
ATOM 2424 C CA . CYS A 1 327 ? 7.613 11.953 -9.959 1.00 93.75 327 CYS A CA 1
ATOM 2425 C C . CYS A 1 327 ? 7.488 13.138 -10.933 1.00 93.75 327 CYS A C 1
ATOM 2427 O O . CYS A 1 327 ? 8.401 13.427 -11.708 1.00 93.75 327 CYS A O 1
ATOM 2429 N N . GLN A 1 328 ? 6.377 13.876 -10.852 1.00 93.06 328 GLN A N 1
ATOM 2430 C CA . GLN A 1 328 ? 6.129 15.053 -11.683 1.00 93.06 328 GLN A CA 1
ATOM 2431 C C . GLN A 1 328 ? 7.091 16.198 -11.367 1.00 93.06 328 GLN A C 1
ATOM 2433 O O . GLN A 1 328 ? 7.588 16.835 -12.294 1.00 93.06 328 GLN A O 1
ATOM 2438 N N . SER A 1 329 ? 7.379 16.456 -10.086 1.00 95.06 329 SER A N 1
ATOM 2439 C CA . SER A 1 329 ? 8.349 17.483 -9.689 1.00 95.06 329 SER A CA 1
ATOM 2440 C C . SER A 1 329 ? 9.737 17.166 -10.238 1.00 95.06 329 SER A C 1
ATOM 2442 O O . SER A 1 329 ? 10.363 18.042 -10.828 1.00 95.06 329 SER A O 1
ATOM 2444 N N . TYR A 1 330 ? 10.193 15.915 -10.114 1.00 95.44 330 TYR A N 1
ATOM 2445 C CA . TYR A 1 330 ? 11.491 15.498 -10.639 1.00 95.44 330 TYR A CA 1
ATOM 2446 C C . TYR A 1 330 ? 11.585 15.730 -12.149 1.00 95.44 330 TYR A C 1
ATOM 2448 O O . TYR A 1 330 ? 12.547 16.337 -12.618 1.00 95.44 330 TYR A O 1
ATOM 2456 N N . CYS A 1 331 ? 10.577 15.305 -12.913 1.00 95.44 331 CYS A N 1
ATOM 2457 C CA . CYS A 1 331 ? 10.583 15.475 -14.365 1.00 95.44 331 CYS A CA 1
ATOM 2458 C C . CYS A 1 331 ? 10.417 16.932 -14.809 1.00 95.44 331 CYS A C 1
ATOM 2460 O O . CYS A 1 331 ? 10.976 17.326 -15.832 1.00 95.44 331 CYS A O 1
ATOM 2462 N N . ALA A 1 332 ? 9.694 17.751 -14.042 1.00 95.62 332 ALA A N 1
ATOM 2463 C CA . ALA A 1 332 ? 9.608 19.186 -14.290 1.00 95.62 332 ALA A CA 1
ATOM 2464 C C . ALA A 1 332 ? 10.965 19.881 -14.084 1.00 95.62 332 ALA A C 1
ATOM 2466 O O . ALA A 1 332 ? 11.325 20.761 -14.869 1.00 95.62 332 ALA A O 1
ATOM 2467 N N . ASP A 1 333 ? 11.724 19.457 -13.071 1.00 96.56 333 ASP A N 1
ATOM 2468 C CA . ASP A 1 333 ? 13.054 19.988 -12.769 1.00 96.56 333 ASP A CA 1
ATOM 2469 C C . ASP A 1 333 ? 14.142 19.429 -13.710 1.00 96.56 333 ASP A C 1
ATOM 2471 O O . ASP A 1 333 ? 15.131 20.114 -13.979 1.00 96.56 333 ASP A O 1
ATOM 2475 N N . ASN A 1 334 ? 13.938 18.228 -14.274 1.00 95.69 334 ASN A N 1
ATOM 2476 C CA . ASN A 1 334 ? 14.894 17.517 -15.135 1.00 95.69 334 ASN A CA 1
ATOM 2477 C C . ASN A 1 334 ? 14.274 17.078 -16.486 1.00 95.69 334 ASN A C 1
ATOM 2479 O O . ASN A 1 334 ? 14.274 15.891 -16.828 1.00 95.69 334 ASN A O 1
ATOM 2483 N N . PRO A 1 335 ? 13.780 18.015 -17.319 1.00 92.25 335 PRO A N 1
ATOM 2484 C CA . PRO A 1 335 ? 12.975 17.695 -18.506 1.00 92.25 335 PRO A CA 1
ATOM 2485 C C . PRO A 1 335 ? 13.736 16.963 -19.620 1.00 92.25 335 PRO A C 1
ATOM 2487 O O . PRO A 1 335 ? 13.122 16.446 -20.547 1.00 92.25 335 PRO A O 1
ATOM 2490 N N . THR A 1 336 ? 15.070 16.953 -19.580 1.00 92.81 336 THR A N 1
ATOM 2491 C CA . THR A 1 336 ? 15.906 16.210 -20.537 1.00 92.81 336 THR A CA 1
ATOM 2492 C C . THR A 1 336 ? 16.232 14.792 -20.076 1.00 92.81 336 THR A C 1
ATOM 2494 O O . THR A 1 336 ? 16.718 14.000 -20.881 1.00 92.81 336 THR A O 1
ATOM 2497 N N . GLU A 1 337 ? 16.014 14.490 -18.795 1.00 93.56 337 GLU A N 1
ATOM 2498 C CA . GLU A 1 337 ? 16.290 13.176 -18.212 1.00 93.56 337 GLU A CA 1
ATOM 2499 C C . GLU A 1 337 ? 15.067 12.268 -18.264 1.00 93.56 337 GLU A C 1
ATOM 2501 O O . GLU A 1 337 ? 15.215 11.097 -18.588 1.00 93.56 337 GLU A O 1
ATOM 2506 N N . CYS A 1 338 ? 13.870 12.798 -18.001 1.00 94.62 338 CYS A N 1
ATOM 2507 C CA . CYS A 1 338 ? 12.633 12.027 -18.090 1.00 94.62 338 CYS A CA 1
ATOM 2508 C C . CYS A 1 338 ? 12.208 11.782 -19.542 1.00 94.62 338 CYS A C 1
ATOM 2510 O O . CYS A 1 338 ? 12.250 12.680 -20.386 1.00 94.62 338 CYS A O 1
ATOM 2512 N N . PHE A 1 339 ? 11.769 10.559 -19.834 1.00 94.38 339 PHE A N 1
ATOM 2513 C CA . PHE A 1 339 ? 11.278 10.175 -21.157 1.00 94.38 339 PHE A CA 1
ATOM 2514 C C . PHE A 1 339 ? 10.257 9.045 -21.072 1.00 94.38 339 PHE A C 1
ATOM 2516 O O . PHE A 1 339 ? 10.347 8.174 -20.211 1.00 94.38 339 PHE A O 1
ATOM 2523 N N . THR A 1 340 ? 9.320 9.012 -22.016 1.00 90.94 340 THR A N 1
ATOM 2524 C CA . THR A 1 340 ? 8.474 7.837 -22.252 1.00 90.94 340 THR A CA 1
ATOM 2525 C C . THR A 1 340 ? 9.242 6.822 -23.107 1.00 90.94 340 THR A C 1
ATOM 2527 O O . THR A 1 340 ? 9.767 7.175 -24.166 1.00 90.94 340 THR A O 1
ATOM 2530 N N . HIS A 1 341 ? 9.292 5.562 -22.673 1.00 87.31 341 HIS A N 1
ATOM 2531 C CA . HIS A 1 341 ? 9.822 4.452 -23.468 1.00 87.31 341 HIS A CA 1
ATOM 2532 C C . HIS A 1 341 ? 8.699 3.851 -24.335 1.00 87.31 341 HIS A C 1
ATOM 2534 O O . HIS A 1 341 ? 7.536 3.857 -23.941 1.00 87.31 341 HIS A O 1
ATOM 2540 N N . GLU A 1 342 ? 9.011 3.296 -25.510 1.00 83.25 342 GLU A N 1
ATOM 2541 C CA . GLU A 1 342 ? 7.989 2.745 -26.428 1.00 83.25 342 GLU A CA 1
ATOM 2542 C C . GLU A 1 342 ? 7.194 1.563 -25.844 1.00 83.25 342 GLU A C 1
ATOM 2544 O O . GLU A 1 342 ? 6.085 1.270 -26.284 1.00 83.25 342 GLU A O 1
ATOM 2549 N N . THR A 1 343 ? 7.765 0.894 -24.843 1.00 81.44 343 THR A N 1
ATOM 2550 C CA . THR A 1 343 ? 7.138 -0.209 -24.101 1.00 81.44 343 THR A CA 1
ATOM 2551 C C . THR A 1 343 ? 6.411 0.253 -22.843 1.00 81.44 343 THR A C 1
ATOM 2553 O O . THR A 1 343 ? 5.833 -0.584 -22.152 1.00 81.44 343 THR A O 1
ATOM 2556 N N . SER A 1 344 ? 6.470 1.542 -22.496 1.00 80.19 344 SER A N 1
ATOM 2557 C CA . SER A 1 344 ? 5.705 2.065 -21.369 1.00 80.19 344 SER A CA 1
ATOM 2558 C C . SER A 1 344 ? 4.208 2.011 -21.714 1.00 80.19 344 SER A C 1
ATOM 2560 O O . SER A 1 344 ? 3.826 2.405 -22.821 1.00 80.19 344 SER A O 1
ATOM 2562 N N . PRO A 1 345 ? 3.342 1.530 -20.803 1.00 76.19 345 PRO A N 1
ATOM 2563 C CA . PRO A 1 345 ? 1.897 1.612 -20.982 1.00 76.19 345 PRO A CA 1
ATOM 2564 C C . PRO A 1 345 ? 1.436 3.065 -21.138 1.00 76.19 345 PRO A C 1
ATOM 2566 O O . PRO A 1 345 ? 2.132 4.014 -20.768 1.00 76.19 345 PRO A O 1
ATOM 2569 N N . GLN A 1 346 ? 0.239 3.238 -21.699 1.00 75.56 346 GLN A N 1
ATOM 2570 C CA . GLN A 1 346 ? -0.369 4.559 -21.825 1.00 75.56 346 GLN A CA 1
ATOM 2571 C C . GLN A 1 346 ? -0.668 5.139 -20.438 1.00 75.56 346 GLN A C 1
ATOM 2573 O O . GLN A 1 346 ? -1.142 4.428 -19.559 1.00 75.56 346 GLN A O 1
ATOM 2578 N N . MET A 1 347 ? -0.452 6.448 -20.263 1.00 71.44 347 MET A N 1
ATOM 2579 C CA . MET A 1 347 ? -0.805 7.183 -19.038 1.00 71.44 347 MET A CA 1
ATOM 2580 C C . MET A 1 347 ? -2.313 7.465 -18.951 1.00 71.44 347 MET A C 1
ATOM 2582 O O . MET A 1 347 ? -2.765 8.603 -18.812 1.00 71.44 347 MET A O 1
ATOM 2586 N N . THR A 1 348 ? -3.122 6.425 -19.102 1.00 71.31 348 THR A N 1
ATOM 2587 C CA . THR A 1 348 ? -4.582 6.481 -19.049 1.00 71.31 348 THR A CA 1
ATOM 2588 C C . THR A 1 348 ? -5.084 5.495 -18.014 1.00 71.31 348 THR A C 1
ATOM 2590 O O . THR A 1 348 ? -4.490 4.442 -17.828 1.00 71.31 348 THR A O 1
ATOM 2593 N N . CYS A 1 349 ? -6.179 5.844 -17.344 1.00 73.62 349 CYS A N 1
ATOM 2594 C CA . CYS A 1 349 ? -6.854 4.925 -16.437 1.00 73.62 349 CYS A CA 1
ATOM 2595 C C . CYS A 1 349 ? -7.453 3.767 -17.239 1.00 73.62 349 CYS A C 1
ATOM 2597 O O . CYS A 1 349 ? -8.214 4.020 -18.179 1.00 73.62 349 CYS A O 1
ATOM 2599 N N . ASP A 1 350 ? -7.147 2.533 -16.852 1.00 69.75 350 ASP A N 1
ATOM 2600 C CA . ASP A 1 350 ? -7.813 1.355 -17.407 1.00 69.75 350 ASP A CA 1
ATOM 2601 C C . ASP A 1 350 ? -9.201 1.145 -16.770 1.00 69.75 350 ASP A C 1
ATOM 2603 O O . ASP A 1 350 ? -9.453 1.543 -15.632 1.00 69.75 350 ASP A O 1
ATOM 2607 N N . ASP A 1 351 ? -10.115 0.501 -17.505 1.00 62.94 351 ASP A N 1
ATOM 2608 C CA . ASP A 1 351 ? -11.405 0.033 -16.978 1.00 62.94 351 ASP A CA 1
ATOM 2609 C C . ASP A 1 351 ? -11.200 -1.315 -16.257 1.00 62.94 351 ASP A C 1
ATOM 2611 O O . ASP A 1 351 ? -10.854 -2.303 -16.917 1.00 62.94 351 ASP A O 1
ATOM 2615 N N . PRO A 1 352 ? -11.426 -1.400 -14.931 1.00 56.50 352 PRO A N 1
ATOM 2616 C CA . PRO A 1 352 ? -11.136 -2.604 -14.153 1.00 56.50 352 PRO A CA 1
ATOM 2617 C C . PRO A 1 352 ? -11.991 -3.818 -14.551 1.00 56.50 352 PRO A C 1
ATOM 2619 O O . PRO A 1 352 ? -11.613 -4.949 -14.254 1.00 56.50 352 PRO A O 1
ATOM 2622 N N . THR A 1 353 ? -13.111 -3.619 -15.257 1.00 58.53 353 THR A N 1
ATOM 2623 C CA . THR A 1 353 ? -14.112 -4.670 -15.515 1.00 58.53 353 THR A CA 1
ATOM 2624 C C . THR A 1 353 ? -13.889 -5.483 -16.795 1.00 58.53 353 THR A C 1
ATOM 2626 O O . THR A 1 353 ? -14.601 -6.459 -17.044 1.00 58.53 353 THR A O 1
ATOM 2629 N N . GLN A 1 354 ? -12.905 -5.128 -17.626 1.00 63.25 354 GLN A N 1
ATOM 2630 C CA . GLN A 1 354 ? -12.656 -5.824 -18.891 1.00 63.25 354 GLN A CA 1
ATOM 2631 C C . GLN A 1 354 ? -11.608 -6.939 -18.731 1.00 63.25 354 GLN A C 1
ATOM 2633 O O . GLN A 1 354 ? -10.477 -6.687 -18.334 1.00 63.25 354 GLN A O 1
ATOM 2638 N N . ASN A 1 355 ? -11.962 -8.174 -19.109 1.00 63.91 355 ASN A N 1
ATOM 2639 C CA . ASN A 1 355 ? -11.066 -9.347 -19.169 1.00 63.91 355 ASN A CA 1
ATOM 2640 C C . ASN A 1 355 ? -10.451 -9.819 -17.829 1.00 63.91 355 ASN A C 1
ATOM 2642 O O . ASN A 1 355 ? -9.365 -10.396 -17.839 1.00 63.91 355 ASN A O 1
ATOM 2646 N N . ALA A 1 356 ? -11.121 -9.609 -16.692 1.00 66.25 356 ALA A N 1
ATOM 2647 C CA . ALA A 1 356 ? -10.670 -10.144 -15.405 1.00 66.25 356 ALA A CA 1
ATOM 2648 C C . ALA A 1 356 ? -10.722 -11.687 -15.374 1.00 66.25 356 ALA A C 1
ATOM 2650 O O . ALA A 1 356 ? -11.735 -12.290 -15.746 1.00 66.25 356 ALA A O 1
ATOM 2651 N N . GLU A 1 357 ? -9.648 -12.333 -14.912 1.00 73.88 357 GLU A N 1
ATOM 2652 C CA . GLU A 1 357 ? -9.696 -13.748 -14.534 1.00 73.88 357 GLU A CA 1
ATOM 2653 C C . GLU A 1 357 ? -10.314 -13.938 -13.137 1.00 73.88 357 GLU A C 1
ATOM 2655 O O . GLU A 1 357 ? -10.272 -13.020 -12.316 1.00 73.88 357 GLU A O 1
ATOM 2660 N N . PRO A 1 358 ? -10.830 -15.141 -12.816 1.00 77.06 358 PRO A N 1
ATOM 2661 C CA . PRO A 1 358 ? -11.284 -15.461 -11.467 1.00 77.06 358 PRO A CA 1
ATOM 2662 C C . PRO A 1 358 ? -10.183 -15.310 -10.409 1.00 77.06 358 PRO A C 1
ATOM 2664 O O . PRO A 1 358 ? -8.994 -15.525 -10.685 1.00 77.06 358 PRO A O 1
ATOM 2667 N N . ASN A 1 359 ? -10.623 -15.020 -9.181 1.00 79.81 359 ASN A N 1
ATOM 2668 C CA . ASN A 1 359 ? -9.792 -15.018 -7.979 1.00 79.81 359 ASN A CA 1
ATOM 2669 C C . ASN A 1 359 ? -9.036 -16.349 -7.785 1.00 79.81 359 ASN A C 1
ATOM 2671 O O . ASN A 1 359 ? -9.534 -17.394 -8.218 1.00 79.81 359 ASN A O 1
ATOM 2675 N N . PRO A 1 360 ? -7.846 -16.325 -7.145 1.00 79.88 360 PRO A N 1
ATOM 2676 C CA . PRO A 1 360 ? -7.086 -17.534 -6.839 1.00 79.88 360 PRO A CA 1
ATOM 2677 C C . PRO A 1 360 ? -7.912 -18.521 -6.011 1.00 79.88 360 PRO A C 1
ATOM 2679 O O . PRO A 1 360 ? -8.648 -18.132 -5.102 1.00 79.88 360 PRO A O 1
ATOM 2682 N N . GLU A 1 361 ? -7.729 -19.813 -6.274 1.00 82.50 361 GLU A N 1
ATOM 2683 C CA . GLU A 1 361 ? -8.208 -20.863 -5.375 1.00 82.50 361 GLU A CA 1
ATOM 2684 C C . GLU A 1 361 ? -7.263 -20.955 -4.166 1.00 82.50 361 GLU A C 1
ATOM 2686 O O . GLU A 1 361 ? -6.175 -21.525 -4.246 1.00 82.50 361 GLU A O 1
ATOM 2691 N N . ILE A 1 362 ? -7.656 -20.356 -3.036 1.00 83.06 362 ILE A N 1
ATOM 2692 C CA . ILE A 1 362 ? -6.807 -20.287 -1.839 1.00 83.06 362 ILE A CA 1
ATOM 2693 C C . ILE A 1 362 ? -6.958 -21.566 -1.013 1.00 83.06 362 ILE A C 1
ATOM 2695 O O . ILE A 1 362 ? -7.941 -21.745 -0.292 1.00 83.06 362 ILE A O 1
ATOM 2699 N N . LEU A 1 363 ? -5.951 -22.439 -1.087 1.00 73.25 363 LEU A N 1
ATOM 2700 C CA . LEU A 1 363 ? -5.973 -23.768 -0.464 1.00 73.25 363 LEU A CA 1
ATOM 2701 C C . LEU A 1 363 ? -6.235 -23.735 1.050 1.00 73.25 363 LEU A C 1
ATOM 2703 O O . LEU A 1 363 ? -6.974 -24.571 1.560 1.00 73.25 363 LEU A O 1
ATOM 2707 N N . MET A 1 364 ? -5.673 -22.755 1.763 1.00 70.81 364 MET A N 1
ATOM 2708 C CA . MET A 1 364 ? -5.714 -22.695 3.232 1.00 70.81 364 MET A CA 1
ATOM 2709 C C . MET A 1 364 ? -7.117 -22.503 3.824 1.00 70.81 364 MET A C 1
ATOM 2711 O O . MET A 1 364 ? -7.346 -22.877 4.968 1.00 70.81 364 MET A O 1
ATOM 2715 N N . CYS A 1 365 ? -8.053 -21.940 3.061 1.00 73.25 365 CYS A N 1
ATOM 2716 C CA . CYS A 1 365 ? -9.406 -21.632 3.530 1.00 73.25 365 CYS A CA 1
ATOM 2717 C C . CYS A 1 365 ? -10.468 -22.612 3.015 1.00 73.25 365 CYS A C 1
ATOM 2719 O O . CYS A 1 365 ? -11.652 -22.455 3.316 1.00 73.25 365 CYS A O 1
ATOM 2721 N N . LEU A 1 366 ? -10.058 -23.627 2.246 1.00 62.53 366 LEU A N 1
ATOM 2722 C CA . LEU A 1 366 ? -10.942 -24.703 1.794 1.00 62.53 366 LEU A CA 1
ATOM 2723 C C . LEU A 1 366 ? -11.215 -25.735 2.896 1.00 62.53 366 LEU A C 1
ATOM 2725 O O . LEU A 1 366 ? -12.249 -26.391 2.851 1.00 62.53 366 LEU A O 1
ATOM 2729 N N . ASP A 1 367 ? -10.324 -25.851 3.884 1.00 54.94 367 ASP A N 1
ATOM 2730 C CA . ASP A 1 367 ? -10.436 -26.832 4.971 1.00 54.94 367 ASP A CA 1
ATOM 2731 C C . ASP A 1 367 ? -11.251 -26.323 6.186 1.00 54.94 367 ASP A C 1
ATOM 2733 O O . ASP A 1 367 ? -11.595 -27.113 7.066 1.00 54.94 367 ASP A O 1
ATOM 2737 N N . GLU A 1 368 ? -11.572 -25.021 6.246 1.00 51.44 368 GLU A N 1
ATOM 2738 C CA . GLU A 1 368 ? -12.338 -24.389 7.342 1.00 51.44 368 GLU A CA 1
ATOM 2739 C C . GLU A 1 368 ? -13.826 -24.115 7.001 1.00 51.44 368 GLU A C 1
ATOM 2741 O O . GLU A 1 368 ? -14.588 -23.728 7.892 1.00 51.44 368 GLU A O 1
ATOM 2746 N N . LYS A 1 369 ? -14.260 -24.329 5.748 1.00 43.22 369 LYS A N 1
ATOM 2747 C CA . LYS A 1 369 ? -15.674 -24.249 5.311 1.00 43.22 369 LYS A CA 1
ATOM 2748 C C . LYS A 1 369 ? -16.306 -25.636 5.218 1.00 43.22 369 LYS A C 1
ATOM 2750 O O . LYS A 1 369 ? -17.516 -25.740 5.532 1.00 43.22 369 LYS A O 1
#

pLDDT: mean 83.81, std 17.66, range [23.81, 97.31]

Foldseek 3Di:
DDDDDDDDDDDDDDDDDDDDDPPPDDPQWDAEPVGQTFDPQKFWFDDPPDQWIKIWGLQADQQGAFLQVRQQVGRLQDLFGKGFPWFDFFQAADQVRCQVVQVRSQAHEDADPDAPQAQPWAQWWKWWSDQDPVRYIYIHGHPDRIHDRHITSHSDDDPNTDIITITIIGTDQLLPRADDDPPPQLKDAQFADQPDQALQNLLSNVQLVCQQVVAPLAGSNGAGREMERLLQALVQQLVQQCCVPPNPCPCPCQSPFPDKDKDADPGSSVVLVVQCVPFAADPVGGTDRDDSRCQSSHTGHKYKYKHHYDPGRMMMIGIRDSPSVSSVVSCVVVVPSGDDDPSRDDSHHDDNPPPHDDGRPRPVCVVVD

Secondary structure (DSSP, 8-state):
-----------------------------EE-TT--EE-TTEEEEEPTTSSPEEEEESS--TTPPPHHHHHHHHTTTSSSEEEE-TTSB----SHHHHHHHHHHTT-EEE--STTTTB-SSTT-EEEESS--TTSEEEEEB-SSSB--SS---TT--BTTB-EEEEEEEEEE-TTTS----TTTS-BPP----SS--SHHHHHHHHHHHHHHTT-TTS-TT-PPPPEEBGGGHHHHHHHHHHHHHH-TTTTTTSS--SEEEEEE-SSHHHHHHHHHHT-EE-TTS-EE--TTHHHHT-SSS-EEEEEE-SSS-EEEEEES---HHHHHHHHHH-TTT----TTSPPSS---TTSSPPPPP--GGGTS--

Radius of gyration: 22.88 Å; chains: 1; bounding box: 86×48×62 Å